Protein AF-M3BZR2-F1 (afdb_monomer_lite)

Organism: Sphaerulina musiva (strain SO2202) (NCBI:txid692275)

pLDDT: mean 74.75, std 22.59, range [25.16, 98.62]

Structure (mmCIF, N/CA/C/O backbone):
data_AF-M3BZR2-F1
#
_entry.id   AF-M3BZR2-F1
#
loop_
_atom_site.group_PDB
_atom_site.id
_atom_site.type_symbol
_atom_site.label_atom_id
_atom_site.label_alt_id
_atom_site.label_comp_id
_atom_site.label_asym_id
_atom_site.label_entity_id
_atom_site.label_seq_id
_atom_site.pdbx_PDB_ins_code
_atom_site.Cartn_x
_atom_site.Cartn_y
_atom_site.Cartn_z
_atom_site.occupancy
_atom_site.B_iso_or_equiv
_atom_site.auth_seq_id
_atom_site.auth_comp_id
_atom_site.auth_asym_id
_atom_site.auth_atom_id
_atom_site.pdbx_PDB_model_num
ATOM 1 N N . MET A 1 1 ? -34.430 31.325 17.458 1.00 42.56 1 MET A N 1
ATOM 2 C CA . MET A 1 1 ? -33.898 30.960 16.130 1.00 42.56 1 MET A CA 1
ATOM 3 C C . MET A 1 1 ? -33.109 29.675 16.323 1.00 42.56 1 MET A C 1
ATOM 5 O O . MET A 1 1 ? -32.023 29.720 16.878 1.00 42.56 1 MET A O 1
ATOM 9 N N . TYR A 1 2 ? -33.738 28.532 16.050 1.00 28.34 2 TYR A N 1
ATOM 10 C CA . TYR A 1 2 ? -33.143 27.206 16.228 1.00 28.34 2 TYR A CA 1
ATOM 11 C C . TYR A 1 2 ? -32.450 26.845 14.911 1.00 28.34 2 TYR A C 1
ATOM 13 O O . TYR A 1 2 ? -33.113 26.790 13.875 1.00 28.34 2 TYR A O 1
ATOM 21 N N . ILE A 1 3 ? -31.130 26.672 14.932 1.00 36.66 3 ILE A N 1
ATOM 22 C CA . ILE A 1 3 ? -30.381 26.162 13.782 1.00 36.66 3 ILE A CA 1
ATOM 23 C C . ILE A 1 3 ? -30.562 24.647 13.816 1.00 36.66 3 ILE A C 1
ATOM 25 O O . ILE A 1 3 ? -30.031 23.973 14.693 1.00 36.66 3 ILE A O 1
ATOM 29 N N . GLY A 1 4 ? -31.401 24.132 12.919 1.00 30.33 4 GLY A N 1
ATOM 30 C CA . GLY A 1 4 ? -31.592 22.699 12.755 1.00 30.33 4 GLY A CA 1
ATOM 31 C C . GLY A 1 4 ? -30.323 22.074 12.191 1.00 30.33 4 GLY A C 1
ATOM 32 O O . GLY A 1 4 ? -29.988 22.297 11.028 1.00 30.33 4 GLY A O 1
ATOM 33 N N . GLU A 1 5 ? -29.627 21.285 13.006 1.00 29.42 5 GLU A N 1
ATOM 34 C CA . GLU A 1 5 ? -28.635 20.335 12.516 1.00 29.42 5 GLU A CA 1
ATOM 35 C C . GLU A 1 5 ? -29.351 19.320 11.622 1.00 29.42 5 GLU A C 1
ATOM 37 O O . GLU A 1 5 ? -30.109 18.460 12.076 1.00 29.42 5 GLU A O 1
ATOM 42 N N . THR A 1 6 ? -29.123 19.428 10.317 1.00 34.34 6 THR A N 1
ATOM 43 C CA . THR A 1 6 ? -29.498 18.391 9.362 1.00 34.34 6 THR A CA 1
ATOM 44 C C . THR A 1 6 ? -28.525 17.229 9.531 1.00 34.34 6 THR A C 1
ATOM 46 O O . THR A 1 6 ? -27.523 17.096 8.833 1.00 34.34 6 THR A O 1
ATOM 49 N N . SER A 1 7 ? -28.827 16.375 10.509 1.00 34.72 7 SER A N 1
ATOM 50 C CA . SER A 1 7 ? -28.270 15.031 10.634 1.00 34.72 7 SER A CA 1
ATOM 51 C C . SER A 1 7 ? -28.622 14.247 9.368 1.00 34.72 7 SER A C 1
ATOM 53 O O . SER A 1 7 ? -29.681 13.622 9.256 1.00 34.72 7 SER A O 1
ATOM 55 N N . SER A 1 8 ? -27.750 14.333 8.362 1.00 36.00 8 SER A N 1
ATOM 56 C CA . SER A 1 8 ? -27.819 13.495 7.172 1.00 36.00 8 SER A CA 1
ATOM 57 C C . SER A 1 8 ? -27.423 12.078 7.580 1.00 36.00 8 SER A C 1
ATOM 59 O O . SER A 1 8 ? -26.269 11.655 7.514 1.00 36.00 8 SER A O 1
ATOM 61 N N . SER A 1 9 ? -28.415 11.341 8.069 1.00 36.62 9 SER A N 1
ATOM 62 C CA . SER A 1 9 ? -28.339 9.917 8.371 1.00 36.62 9 SER A CA 1
ATOM 63 C C . SER A 1 9 ? -28.096 9.132 7.079 1.00 36.62 9 SER A C 1
ATOM 65 O O . SER A 1 9 ? -29.003 8.573 6.471 1.00 36.62 9 SER A O 1
ATOM 67 N N . HIS A 1 10 ? -26.840 9.112 6.629 1.00 42.25 10 HIS A N 1
ATOM 68 C CA . HIS A 1 10 ? -26.434 8.297 5.496 1.00 42.25 10 HIS A CA 1
ATOM 69 C C . HIS A 1 10 ? -26.636 6.821 5.869 1.00 42.25 10 HIS A C 1
ATOM 71 O O . HIS A 1 10 ? -26.218 6.394 6.956 1.00 42.25 10 HIS A O 1
ATOM 77 N N . PRO A 1 11 ? -27.311 6.036 5.013 1.00 40.09 11 PRO A N 1
ATOM 78 C CA . PRO A 1 11 ? -27.638 4.655 5.312 1.00 40.09 11 PRO A CA 1
ATOM 79 C C . PRO A 1 11 ? -26.363 3.835 5.531 1.00 40.09 11 PRO A C 1
ATOM 81 O O . PRO A 1 11 ? -25.334 4.043 4.892 1.00 40.09 11 PRO A O 1
ATOM 84 N N . ARG A 1 12 ? -26.453 2.889 6.474 1.00 50.41 12 ARG A N 1
ATOM 85 C CA . ARG A 1 12 ? -25.398 1.965 6.920 1.00 50.41 12 ARG A CA 1
ATOM 86 C C . ARG A 1 12 ? -25.017 0.943 5.835 1.00 50.41 12 ARG A C 1
ATOM 88 O O . ARG A 1 12 ? -25.098 -0.258 6.072 1.00 50.41 12 ARG A O 1
ATOM 95 N N . GLN A 1 13 ? -24.626 1.379 4.647 1.00 57.62 13 GLN A N 1
ATOM 96 C CA . GLN A 1 13 ? -24.009 0.478 3.682 1.00 57.62 13 GLN A CA 1
ATOM 97 C C . GLN A 1 13 ? -22.564 0.226 4.125 1.00 57.62 13 GLN A C 1
ATOM 99 O O . GLN A 1 13 ? -21.788 1.159 4.331 1.00 57.62 13 GLN A O 1
ATOM 104 N N . GLY A 1 14 ? -22.215 -1.043 4.355 1.00 75.00 14 GLY A N 1
ATOM 105 C CA . GLY A 1 14 ? -20.818 -1.427 4.553 1.00 75.00 14 GLY A CA 1
ATOM 106 C C . GLY A 1 14 ? -20.013 -1.093 3.296 1.00 75.00 14 GLY A C 1
ATOM 107 O O . GLY A 1 14 ? -20.564 -1.143 2.198 1.00 75.00 14 GLY A O 1
ATOM 108 N N . TYR A 1 15 ? -18.721 -0.779 3.431 1.00 80.75 15 TYR A N 1
ATOM 109 C CA . TYR A 1 15 ? -17.869 -0.411 2.288 1.00 80.75 15 TYR A CA 1
ATOM 110 C C . TYR A 1 15 ? -17.903 -1.455 1.159 1.00 80.75 15 TYR A C 1
ATOM 112 O O . TYR A 1 15 ? -17.887 -1.091 -0.011 1.00 80.75 15 TYR A O 1
ATOM 120 N N . ALA A 1 16 ? -18.083 -2.736 1.500 1.00 73.31 16 ALA A N 1
ATOM 121 C CA . ALA A 1 16 ? -18.307 -3.819 0.540 1.00 73.31 16 ALA A CA 1
ATOM 122 C C . ALA A 1 16 ? -19.496 -3.573 -0.412 1.00 73.31 16 ALA A C 1
ATOM 124 O O . ALA A 1 16 ? -19.396 -3.869 -1.596 1.00 73.31 16 ALA A O 1
ATOM 125 N N . SER A 1 17 ? -20.594 -2.992 0.081 1.00 74.44 17 SER A N 1
ATOM 126 C CA . SER A 1 17 ? -21.779 -2.670 -0.726 1.00 74.44 17 SER A CA 1
ATOM 127 C C . SER A 1 17 ? -21.559 -1.485 -1.667 1.00 74.44 17 SER A C 1
ATOM 129 O O . SER A 1 17 ? -22.242 -1.392 -2.681 1.00 74.44 17 SER A O 1
ATOM 131 N N . ILE A 1 18 ? -20.659 -0.561 -1.321 1.00 75.69 18 ILE A N 1
ATOM 132 C CA . ILE A 1 18 ? -20.297 0.575 -2.183 1.00 75.69 18 ILE A CA 1
ATOM 133 C C . ILE A 1 18 ? -19.416 0.059 -3.322 1.00 75.69 18 ILE A C 1
ATOM 135 O O . ILE A 1 18 ? -19.676 0.318 -4.495 1.00 75.69 18 ILE A O 1
ATOM 139 N N . MET A 1 19 ? -18.427 -0.763 -2.975 1.00 77.75 19 MET A N 1
ATOM 140 C CA . MET A 1 19 ? -17.503 -1.361 -3.936 1.00 77.75 19 MET A CA 1
ATOM 141 C C . MET A 1 19 ? -18.206 -2.335 -4.893 1.00 77.75 19 MET A C 1
ATOM 143 O O . MET A 1 19 ? -17.873 -2.372 -6.074 1.00 77.75 19 MET A O 1
ATOM 147 N N . SER A 1 20 ? -19.237 -3.063 -4.444 1.00 72.69 20 SER A N 1
ATOM 148 C CA . SER A 1 20 ? -20.012 -3.958 -5.319 1.00 72.69 20 SER A CA 1
ATOM 149 C C . SER A 1 20 ? -20.837 -3.226 -6.385 1.00 72.69 20 SER A C 1
ATOM 151 O O . SER A 1 20 ? -21.330 -3.862 -7.309 1.00 72.69 20 SER A O 1
ATOM 153 N N . GLN A 1 21 ? -21.007 -1.906 -6.265 1.00 77.25 21 GLN A N 1
ATOM 154 C CA . GLN A 1 21 ? -21.655 -1.061 -7.276 1.00 77.25 21 GLN A CA 1
ATOM 155 C C . GLN A 1 21 ? -20.646 -0.472 -8.277 1.00 77.25 21 GLN A C 1
ATOM 157 O O . GLN A 1 21 ? -21.014 0.364 -9.097 1.00 77.25 21 GLN A O 1
ATOM 162 N N . GLY A 1 22 ? -19.370 -0.872 -8.202 1.00 76.12 22 GLY A N 1
ATOM 163 C CA . GLY A 1 22 ? -18.299 -0.323 -9.036 1.00 76.12 22 GLY A CA 1
ATOM 164 C C . GLY A 1 22 ? -17.890 1.101 -8.650 1.00 76.12 22 GLY A C 1
ATOM 165 O O . GLY A 1 22 ? -17.207 1.774 -9.419 1.00 76.12 22 GLY A O 1
ATOM 166 N N . VAL A 1 23 ? -18.307 1.582 -7.474 1.00 83.69 23 VAL A N 1
ATOM 167 C CA . VAL A 1 23 ? -17.939 2.910 -6.978 1.00 83.69 23 VAL A CA 1
ATOM 168 C C . VAL A 1 23 ? -16.586 2.828 -6.276 1.00 83.69 23 VAL A C 1
ATOM 170 O O . VAL A 1 23 ? -16.417 2.070 -5.321 1.00 83.69 23 VAL A O 1
ATOM 173 N N . SER A 1 24 ? -15.640 3.657 -6.720 1.00 88.69 24 SER A N 1
ATOM 174 C CA . SER A 1 24 ? -14.343 3.846 -6.061 1.00 88.69 24 SER A CA 1
ATOM 175 C C . SER A 1 24 ? -14.534 4.277 -4.604 1.00 88.69 24 SER A C 1
ATOM 177 O O . SER A 1 24 ? -15.140 5.318 -4.313 1.00 88.69 24 SER A O 1
ATOM 179 N N . LEU A 1 25 ? -13.995 3.479 -3.678 1.00 91.25 25 LEU A N 1
ATOM 180 C CA . LEU A 1 25 ? -14.035 3.778 -2.247 1.00 91.25 25 LEU A CA 1
ATOM 181 C C . LEU A 1 25 ? -13.318 5.101 -1.942 1.00 91.25 25 LEU A C 1
ATOM 183 O O . LEU A 1 25 ? -13.789 5.878 -1.109 1.00 91.25 25 LEU A O 1
ATOM 187 N N . TYR A 1 26 ? -12.219 5.374 -2.650 1.00 93.81 26 TYR A N 1
ATOM 188 C CA . TYR A 1 26 ? -11.474 6.625 -2.558 1.00 93.81 26 TYR A CA 1
ATOM 189 C C . TYR A 1 26 ? -12.369 7.827 -2.881 1.00 93.81 26 TYR A C 1
ATOM 191 O O . TYR A 1 26 ? -12.527 8.733 -2.059 1.00 93.81 26 TYR A O 1
ATOM 199 N N . ASN A 1 27 ? -13.023 7.804 -4.046 1.00 92.38 27 ASN A N 1
ATOM 200 C CA . ASN A 1 27 ? -13.874 8.900 -4.506 1.00 92.38 27 ASN A CA 1
ATOM 201 C C . ASN A 1 27 ? -15.092 9.099 -3.603 1.00 92.38 27 ASN A C 1
ATOM 203 O O . ASN A 1 27 ? -15.416 10.238 -3.267 1.00 92.38 27 ASN A O 1
ATOM 207 N N . TYR A 1 28 ? -15.721 8.011 -3.153 1.00 93.19 28 TYR A N 1
ATOM 208 C CA . TYR A 1 28 ? -16.825 8.079 -2.198 1.00 93.19 28 TYR A CA 1
ATOM 209 C C . TYR A 1 28 ? -16.405 8.781 -0.896 1.00 93.19 28 TYR A C 1
ATOM 211 O O . TYR A 1 28 ? -17.035 9.747 -0.464 1.00 93.19 28 TYR A O 1
ATOM 219 N N . LEU A 1 29 ? -15.299 8.349 -0.279 1.00 94.75 29 LEU A N 1
ATOM 220 C CA . LEU A 1 29 ? -14.821 8.932 0.979 1.00 94.75 29 LEU A CA 1
ATOM 221 C C . LEU A 1 29 ? -14.368 10.386 0.811 1.00 94.75 29 LEU A C 1
ATOM 223 O O . LEU A 1 29 ? -14.584 11.197 1.717 1.00 94.75 29 LEU A O 1
ATOM 227 N N . LYS A 1 30 ? -13.770 10.727 -0.338 1.00 94.94 30 LYS A N 1
ATOM 228 C CA . LYS A 1 30 ? -13.396 12.100 -0.694 1.00 94.94 30 LYS A CA 1
ATOM 229 C C . LYS A 1 30 ? -14.629 12.998 -0.805 1.00 94.94 30 LYS A C 1
ATOM 231 O O . LYS A 1 30 ? -14.664 14.047 -0.166 1.00 94.94 30 LYS A O 1
ATOM 236 N N . GLN A 1 31 ? -15.667 12.562 -1.522 1.00 95.19 31 GLN A N 1
ATOM 237 C CA . GLN A 1 31 ? -16.934 13.294 -1.668 1.00 95.19 31 GLN A CA 1
ATOM 238 C C . GLN A 1 31 ? -17.653 13.497 -0.329 1.00 95.19 31 GLN A C 1
ATOM 240 O O . GLN A 1 31 ? -18.179 14.575 -0.066 1.00 95.19 31 GLN A O 1
ATOM 245 N N . CYS A 1 32 ? -17.618 12.500 0.557 1.00 95.31 32 CYS A N 1
ATOM 246 C CA . CYS A 1 32 ? -18.172 12.613 1.906 1.00 95.31 32 CYS A CA 1
ATOM 247 C C . CYS A 1 32 ? -17.290 13.420 2.880 1.00 95.31 32 CYS A C 1
ATOM 249 O O . CYS A 1 32 ? -17.608 13.478 4.068 1.00 95.31 32 CYS A O 1
ATOM 251 N N . ASN A 1 33 ? -16.172 14.004 2.428 1.00 96.38 33 ASN A N 1
ATOM 252 C CA . ASN A 1 33 ? -15.185 14.701 3.261 1.00 96.38 33 ASN A CA 1
ATOM 253 C C . ASN A 1 33 ? -14.599 13.832 4.403 1.00 96.38 33 ASN A C 1
ATOM 255 O O . ASN A 1 33 ? -14.107 14.350 5.406 1.00 96.38 33 ASN A O 1
ATOM 259 N N . GLN A 1 34 ? -14.610 12.504 4.253 1.00 96.50 34 GLN A N 1
ATOM 260 C CA . GLN A 1 34 ? -14.129 11.537 5.253 1.00 96.50 34 GLN A CA 1
ATOM 261 C C . GLN A 1 34 ? -12.690 11.066 5.007 1.00 96.50 34 GLN A C 1
ATOM 263 O O . GLN A 1 34 ? -12.128 10.378 5.862 1.00 96.50 34 GLN A O 1
ATOM 268 N N . LEU A 1 35 ? -12.106 11.439 3.868 1.00 97.44 35 LEU A N 1
ATOM 269 C CA . LEU A 1 35 ? -10.759 11.058 3.459 1.00 97.44 35 LEU A CA 1
ATOM 270 C C . LEU A 1 35 ? -9.719 12.131 3.820 1.00 97.44 35 LEU A C 1
ATOM 272 O O . LEU A 1 35 ? -9.956 13.328 3.619 1.00 97.44 35 LEU A O 1
ATOM 276 N N . LEU A 1 36 ? -8.581 11.677 4.340 1.00 98.25 36 LEU A N 1
ATOM 277 C CA . LEU A 1 36 ? -7.300 12.373 4.355 1.00 98.25 36 LEU A CA 1
ATOM 278 C C . LEU A 1 36 ? -6.496 11.903 3.133 1.00 98.25 36 LEU A C 1
ATOM 280 O O . LEU A 1 36 ? -6.147 10.730 3.030 1.00 98.25 36 LEU A O 1
ATOM 284 N N . GLU A 1 37 ? -6.275 12.799 2.182 1.00 98.00 37 GLU A N 1
ATOM 285 C CA . GLU A 1 37 ? -5.590 12.495 0.922 1.00 98.00 37 GLU A CA 1
ATOM 286 C C . GLU A 1 37 ? -4.074 12.612 1.098 1.00 98.00 37 GLU A C 1
ATOM 288 O O . GLU A 1 37 ? -3.596 13.578 1.691 1.00 98.00 37 GLU A O 1
ATOM 293 N N . VAL A 1 38 ? -3.340 11.620 0.592 1.00 98.12 38 VAL A N 1
ATOM 294 C CA . VAL A 1 38 ? -1.872 11.608 0.531 1.00 98.12 38 VAL A CA 1
ATOM 295 C C . VAL A 1 38 ? -1.463 11.735 -0.928 1.00 98.12 38 VAL A C 1
ATOM 297 O O . VAL A 1 38 ? -1.840 10.896 -1.751 1.00 98.12 38 VAL A O 1
ATOM 300 N N . GLY A 1 39 ? -0.737 12.802 -1.252 1.00 95.69 39 GLY A N 1
ATOM 301 C CA . GLY A 1 39 ? -0.222 13.040 -2.599 1.00 95.69 39 GLY A CA 1
ATOM 302 C C . GLY A 1 39 ? 0.973 12.149 -2.939 1.00 95.69 39 GLY A C 1
ATOM 303 O O . GLY A 1 39 ? 1.528 11.475 -2.077 1.00 95.69 39 GLY A O 1
ATOM 304 N N . VAL A 1 40 ? 1.383 12.166 -4.207 1.00 93.69 40 VAL A N 1
ATOM 305 C CA . VAL A 1 40 ? 2.636 11.531 -4.643 1.00 93.69 40 VAL A CA 1
ATOM 306 C C . VAL A 1 40 ? 3.819 12.199 -3.934 1.00 93.69 40 VAL A C 1
ATOM 308 O O . VAL A 1 40 ? 3.880 13.425 -3.859 1.00 93.69 40 VAL A O 1
ATOM 311 N N . ASP A 1 41 ? 4.752 11.385 -3.443 1.00 95.12 41 ASP A N 1
ATOM 312 C CA . ASP A 1 41 ? 5.926 11.764 -2.642 1.00 95.12 41 ASP A CA 1
ATOM 313 C C . ASP A 1 41 ? 5.622 12.405 -1.283 1.00 95.12 41 ASP A C 1
ATOM 315 O O . ASP A 1 41 ? 6.513 12.977 -0.648 1.00 95.12 41 ASP A O 1
ATOM 319 N N . ASP A 1 42 ? 4.388 12.247 -0.808 1.00 96.81 42 ASP A N 1
ATOM 320 C CA . ASP A 1 42 ? 3.930 12.729 0.488 1.00 96.81 42 ASP A CA 1
ATOM 321 C C . ASP A 1 42 ? 3.760 11.580 1.497 1.00 96.81 42 ASP A C 1
ATOM 323 O O . ASP A 1 42 ? 3.668 10.390 1.157 1.00 96.81 42 ASP A O 1
ATOM 327 N N . ASP A 1 43 ? 3.714 11.946 2.772 1.00 97.75 43 ASP A N 1
ATOM 328 C CA . ASP A 1 43 ? 3.418 11.054 3.881 1.00 97.75 43 ASP A CA 1
ATOM 329 C C . ASP A 1 43 ? 2.515 11.746 4.896 1.00 97.75 43 ASP A C 1
ATOM 331 O O . ASP A 1 43 ? 2.642 12.931 5.195 1.00 97.75 43 ASP A O 1
ATOM 335 N N . ASN A 1 44 ? 1.544 11.001 5.418 1.00 98.31 44 ASN A N 1
ATOM 336 C CA . ASN A 1 44 ? 0.603 11.558 6.374 1.00 98.31 44 ASN A CA 1
ATOM 337 C C . ASN A 1 44 ? 0.148 10.519 7.395 1.00 98.31 44 ASN A C 1
ATOM 339 O O . ASN A 1 44 ? 0.290 9.306 7.208 1.00 98.31 44 ASN A O 1
ATOM 343 N N . ILE A 1 45 ? -0.418 11.020 8.491 1.00 98.25 45 ILE A N 1
ATOM 344 C CA . ILE A 1 45 ? -0.924 10.222 9.599 1.00 98.25 45 ILE A CA 1
ATOM 345 C C . ILE A 1 45 ? -2.394 10.541 9.864 1.00 98.25 45 ILE A C 1
ATOM 347 O O . ILE A 1 45 ? -2.787 11.671 10.153 1.00 98.25 45 ILE A O 1
ATOM 351 N N . LEU A 1 46 ? -3.218 9.502 9.832 1.00 97.81 46 LEU A N 1
ATOM 352 C CA . LEU A 1 46 ? -4.591 9.545 10.297 1.00 97.81 46 LEU A CA 1
ATOM 353 C C . LEU A 1 46 ? -4.639 9.233 11.786 1.00 97.81 46 LEU A C 1
ATOM 355 O O . LEU A 1 46 ? -4.563 8.073 12.193 1.00 97.81 46 LEU A O 1
ATOM 359 N N . LEU A 1 47 ? -4.820 10.279 12.584 1.00 95.50 47 LEU A N 1
ATOM 360 C CA . LEU A 1 47 ? -5.129 10.150 14.002 1.00 95.50 47 LEU A CA 1
ATOM 361 C C . LEU A 1 47 ? -6.641 9.922 14.197 1.00 95.50 47 LEU A C 1
ATOM 363 O O . LEU A 1 47 ? -7.438 10.551 13.487 1.00 95.50 47 LEU A O 1
ATOM 367 N N . PRO A 1 48 ? -7.069 9.130 15.200 1.00 91.94 48 PRO A N 1
ATOM 368 C CA . PRO A 1 48 ? -8.483 8.957 15.553 1.00 91.94 48 PRO A CA 1
ATOM 369 C C . PRO A 1 48 ? -9.235 10.271 15.820 1.00 91.94 48 PRO A C 1
ATOM 371 O O . PRO A 1 48 ? -10.450 10.345 15.662 1.00 91.94 48 PRO A O 1
ATOM 374 N N . THR A 1 49 ? -8.512 11.321 16.213 1.00 92.56 49 THR A N 1
ATOM 375 C CA . THR A 1 49 ? -9.042 12.650 16.547 1.00 92.56 49 THR A CA 1
ATOM 376 C C . THR A 1 49 ? -9.115 13.613 15.359 1.00 92.56 49 THR A C 1
ATOM 378 O O . THR A 1 49 ? -9.604 14.728 15.512 1.00 92.56 49 THR A O 1
ATOM 381 N N . SER A 1 50 ? -8.662 13.210 14.168 1.00 92.12 50 SER A N 1
ATOM 382 C CA . SER A 1 50 ? -8.553 14.087 12.987 1.00 92.12 50 SER A CA 1
ATOM 383 C C . SER A 1 50 ? -9.895 14.516 12.372 1.00 92.12 50 SER A C 1
ATOM 385 O O . SER A 1 50 ? -9.920 15.330 11.452 1.00 92.12 50 SER A O 1
ATOM 387 N N . GLY A 1 51 ? -11.016 13.932 12.810 1.00 92.31 51 GLY A N 1
ATOM 388 C CA . GLY A 1 51 ? -12.332 14.106 12.179 1.00 92.31 51 GLY A CA 1
ATOM 389 C C . GLY A 1 51 ? -12.469 13.403 10.820 1.00 92.31 51 GLY A C 1
ATOM 390 O O . GLY A 1 51 ? -13.565 13.338 10.263 1.00 92.31 51 GLY A O 1
ATOM 391 N N . LYS A 1 52 ? -11.378 12.832 10.297 1.00 96.19 52 LYS A N 1
ATOM 392 C CA . LYS A 1 52 ? -11.357 11.963 9.122 1.00 96.19 52 LYS A CA 1
ATOM 393 C C . LYS A 1 52 ? -11.514 10.510 9.554 1.00 96.19 52 LYS A C 1
ATOM 395 O O . LYS A 1 52 ? -11.200 10.136 10.681 1.00 96.19 52 LYS A O 1
ATOM 400 N N . ARG A 1 53 ? -12.036 9.680 8.653 1.00 95.00 53 ARG A N 1
ATOM 401 C CA . ARG A 1 53 ? -12.257 8.243 8.900 1.00 95.00 53 ARG A CA 1
ATOM 402 C C . ARG A 1 53 ? -11.322 7.354 8.101 1.00 95.00 53 ARG A C 1
ATOM 404 O O . ARG A 1 53 ? -11.187 6.177 8.421 1.00 95.00 53 ARG A O 1
ATOM 411 N N . ALA A 1 54 ? -10.718 7.900 7.059 1.00 97.06 54 ALA A N 1
ATOM 412 C CA . ALA A 1 54 ? -9.844 7.168 6.173 1.00 97.06 54 ALA A CA 1
ATOM 413 C C . ALA A 1 54 ? -8.669 8.034 5.742 1.00 97.06 54 ALA A C 1
ATOM 415 O O . ALA A 1 54 ? -8.768 9.260 5.721 1.00 97.06 54 ALA A O 1
ATOM 416 N N . ILE A 1 55 ? -7.592 7.368 5.359 1.00 98.44 55 ILE A N 1
ATOM 417 C CA . ILE A 1 55 ? -6.435 7.938 4.686 1.00 98.44 55 ILE A CA 1
ATOM 418 C C . ILE A 1 55 ? -6.216 7.157 3.405 1.00 98.44 55 ILE A C 1
ATOM 420 O O . ILE A 1 55 ? -6.395 5.939 3.382 1.00 98.44 55 ILE A O 1
ATOM 424 N N . GLY A 1 56 ? -5.893 7.841 2.321 1.00 97.94 56 GLY A N 1
ATOM 425 C CA . GLY A 1 56 ? -5.760 7.161 1.048 1.00 97.94 56 GLY A CA 1
ATOM 426 C C . GLY A 1 56 ? -5.028 7.973 0.012 1.00 97.94 56 GLY A C 1
ATOM 427 O O . GLY A 1 56 ? -4.830 9.178 0.150 1.00 97.94 56 GLY A O 1
ATOM 428 N N . THR A 1 57 ? -4.660 7.275 -1.046 1.00 97.25 57 THR A N 1
ATOM 429 C CA . THR A 1 57 ? -4.019 7.841 -2.220 1.00 97.25 57 THR A CA 1
ATOM 430 C C . THR A 1 57 ? -4.554 7.167 -3.480 1.00 97.25 57 THR A C 1
ATOM 432 O O . THR A 1 57 ? -5.172 6.098 -3.419 1.00 97.25 57 THR A O 1
ATOM 435 N N . ASN A 1 58 ? -4.342 7.805 -4.622 1.00 94.06 58 ASN A N 1
ATOM 436 C CA . ASN A 1 58 ? -4.719 7.298 -5.930 1.00 94.06 58 ASN A CA 1
ATOM 437 C C . ASN A 1 58 ? -3.591 7.527 -6.944 1.00 94.06 58 ASN A C 1
ATOM 439 O O . ASN A 1 58 ? -2.609 8.210 -6.659 1.00 94.06 58 ASN A O 1
ATOM 443 N N . GLY A 1 59 ? -3.739 6.933 -8.128 1.00 89.75 59 GLY A N 1
ATOM 444 C CA . GLY A 1 59 ? -2.761 7.059 -9.202 1.00 89.75 59 GLY A CA 1
ATOM 445 C C . GLY A 1 59 ? -1.429 6.397 -8.866 1.00 89.75 59 GLY A C 1
ATOM 446 O O . GLY A 1 59 ? -0.389 6.966 -9.177 1.00 89.75 59 GLY A O 1
ATOM 447 N N . LEU A 1 60 ? -1.457 5.220 -8.225 1.00 88.06 60 LEU A N 1
ATOM 448 C CA . LEU A 1 60 ? -0.231 4.544 -7.793 1.00 88.06 60 LEU A CA 1
ATOM 449 C C . LEU A 1 60 ? 0.712 4.226 -8.950 1.00 88.06 60 LEU A C 1
ATOM 451 O O . LEU A 1 60 ? 1.900 4.235 -8.727 1.00 88.06 60 LEU A O 1
ATOM 455 N N . ASN A 1 61 ? 0.214 3.923 -10.147 1.00 84.75 61 ASN A N 1
ATOM 456 C CA . ASN A 1 61 ? 0.963 3.413 -11.304 1.00 84.75 61 ASN A CA 1
ATOM 457 C C . ASN A 1 61 ? 2.512 3.538 -11.272 1.00 84.75 61 ASN A C 1
ATOM 459 O O . ASN A 1 61 ? 3.066 4.590 -11.587 1.00 84.75 61 ASN A O 1
ATOM 463 N N . GLY A 1 62 ? 3.198 2.455 -10.888 1.00 85.81 62 GLY A N 1
ATOM 464 C CA . GLY A 1 62 ? 4.666 2.377 -10.788 1.00 85.81 62 GLY A CA 1
ATOM 465 C C . GLY A 1 62 ? 5.242 2.788 -9.423 1.00 85.81 62 GLY A C 1
ATOM 466 O O . GLY A 1 62 ? 6.364 2.427 -9.085 1.00 85.81 62 GLY A O 1
ATOM 467 N N . CYS A 1 63 ? 4.475 3.498 -8.604 1.00 92.06 63 CYS A N 1
ATOM 468 C CA . CYS A 1 63 ? 4.842 3.965 -7.274 1.00 92.06 63 CYS A CA 1
ATOM 469 C C . CYS A 1 63 ? 4.749 2.861 -6.213 1.00 92.06 63 CYS A C 1
ATOM 471 O O . CYS A 1 63 ? 4.049 1.850 -6.353 1.00 92.06 63 CYS A O 1
ATOM 473 N N . THR A 1 64 ? 5.432 3.108 -5.103 1.00 95.12 64 THR A N 1
ATOM 474 C CA . THR A 1 64 ? 5.407 2.290 -3.893 1.00 95.12 64 THR A CA 1
ATOM 475 C C . THR A 1 64 ? 4.562 2.975 -2.828 1.00 95.12 64 THR A C 1
ATOM 477 O O . THR A 1 64 ? 4.673 4.183 -2.628 1.00 95.12 64 THR A O 1
ATOM 480 N N . CYS A 1 65 ? 3.766 2.214 -2.078 1.00 97.56 65 CYS A N 1
ATOM 481 C CA . CYS A 1 65 ? 3.162 2.710 -0.843 1.00 97.56 65 CYS A CA 1
ATOM 482 C C . CYS A 1 65 ? 3.658 1.951 0.378 1.00 97.56 65 CYS A C 1
ATOM 484 O O . CYS A 1 65 ? 3.788 0.729 0.359 1.00 97.56 65 CYS A O 1
ATOM 486 N N . VAL A 1 66 ? 3.860 2.682 1.471 1.00 98.00 66 VAL A N 1
ATOM 487 C CA . VAL A 1 66 ? 4.127 2.109 2.792 1.00 98.00 66 VAL A CA 1
ATOM 488 C C . VAL A 1 66 ? 2.973 2.479 3.710 1.00 98.00 66 VAL A C 1
ATOM 490 O O . VAL A 1 66 ? 2.640 3.657 3.843 1.00 98.00 66 VAL A O 1
ATOM 493 N N . VAL A 1 67 ? 2.355 1.478 4.339 1.00 98.00 67 VAL A N 1
ATOM 494 C CA . VAL A 1 67 ? 1.220 1.671 5.254 1.00 98.00 67 VAL A CA 1
ATOM 495 C C . VAL A 1 67 ? 1.516 1.025 6.592 1.00 98.00 67 VAL A C 1
ATOM 497 O O . VAL A 1 67 ? 1.862 -0.152 6.635 1.00 98.00 67 VAL A O 1
ATOM 500 N N . ILE A 1 68 ? 1.324 1.755 7.689 1.00 97.38 68 ILE A N 1
ATOM 501 C CA . ILE A 1 68 ? 1.399 1.192 9.041 1.00 97.38 68 ILE A CA 1
ATOM 502 C C . ILE A 1 68 ? 0.034 1.325 9.707 1.00 97.38 68 ILE A C 1
ATOM 504 O O . ILE A 1 68 ? -0.495 2.426 9.843 1.00 97.38 68 ILE A O 1
ATOM 508 N N . LEU A 1 69 ? -0.532 0.192 10.113 1.00 96.06 69 LEU A N 1
ATOM 509 C CA . LEU A 1 69 ? -1.858 0.052 10.702 1.00 96.06 69 LEU A CA 1
ATOM 510 C C . LEU A 1 69 ? -1.716 -0.225 12.205 1.00 96.06 69 LEU A C 1
ATOM 512 O O . LEU A 1 69 ? -1.412 -1.351 12.613 1.00 96.06 69 LEU A O 1
ATOM 516 N N . GLY A 1 70 ? -1.926 0.810 13.016 1.00 94.06 70 GLY A N 1
ATOM 517 C CA . GLY A 1 70 ? -1.985 0.741 14.474 1.00 94.06 70 GLY A CA 1
ATOM 518 C C . GLY A 1 70 ? -3.341 1.226 14.989 1.00 94.06 70 GLY A C 1
ATOM 519 O O . GLY A 1 70 ? -4.382 0.945 14.396 1.00 94.06 70 GLY A O 1
ATOM 520 N N . ARG A 1 71 ? -3.325 1.984 16.093 1.00 94.19 71 ARG A N 1
ATOM 521 C CA . ARG A 1 71 ? -4.488 2.772 16.552 1.00 94.19 71 ARG A CA 1
ATOM 522 C C . ARG A 1 71 ? -4.725 3.989 15.656 1.00 94.19 71 ARG A C 1
ATOM 524 O O . ARG A 1 71 ? -5.861 4.405 15.446 1.00 94.19 71 ARG A O 1
ATOM 531 N N . SER A 1 72 ? -3.634 4.509 15.108 1.00 96.62 72 SER A N 1
ATOM 532 C CA . SER A 1 72 ? -3.598 5.475 14.015 1.00 96.62 72 SER A CA 1
ATOM 533 C C . SER A 1 72 ? -3.139 4.782 12.726 1.00 96.62 72 SER A C 1
ATOM 535 O O . SER A 1 72 ? -2.772 3.603 12.743 1.00 96.62 72 SER A O 1
ATOM 537 N N . ILE A 1 73 ? -3.153 5.492 11.597 1.00 98.00 73 ILE A N 1
ATOM 538 C CA . ILE A 1 73 ? -2.673 4.955 10.315 1.00 98.00 73 ILE A CA 1
ATOM 539 C C . ILE A 1 73 ? -1.639 5.897 9.710 1.00 98.00 73 ILE A C 1
ATOM 541 O O . ILE A 1 73 ? -1.936 7.073 9.541 1.00 98.00 73 ILE A O 1
ATOM 545 N N . ILE A 1 74 ? -0.462 5.388 9.349 1.00 98.50 74 ILE A N 1
ATOM 546 C CA . ILE A 1 74 ? 0.495 6.109 8.494 1.00 98.50 74 ILE A CA 1
ATOM 547 C C . ILE A 1 74 ? 0.343 5.597 7.065 1.00 98.50 74 ILE A C 1
ATOM 549 O O . ILE A 1 74 ? 0.260 4.386 6.860 1.00 98.50 74 ILE A O 1
ATOM 553 N N . LEU A 1 75 ? 0.341 6.509 6.095 1.00 98.62 75 LEU A N 1
ATOM 554 C CA . LEU A 1 75 ? 0.422 6.202 4.669 1.00 98.62 75 LEU A CA 1
ATOM 555 C C . LEU A 1 75 ? 1.476 7.104 4.025 1.00 98.62 75 LEU A C 1
ATOM 557 O O . LEU A 1 75 ? 1.423 8.320 4.188 1.00 98.62 75 LEU A O 1
ATOM 561 N N . SER A 1 76 ? 2.387 6.502 3.266 1.00 98.50 76 SER A N 1
ATOM 562 C CA . SER A 1 76 ? 3.313 7.202 2.376 1.00 98.50 76 SER A CA 1
ATOM 563 C C . SER A 1 76 ? 3.135 6.703 0.946 1.00 98.50 76 SER A C 1
ATOM 565 O O . SER A 1 76 ? 3.004 5.495 0.729 1.00 98.50 76 SER A O 1
ATOM 567 N N . HIS A 1 77 ? 3.115 7.628 -0.012 1.00 97.38 77 HIS A N 1
ATOM 568 C CA . HIS A 1 77 ? 3.083 7.349 -1.446 1.00 97.38 77 HIS A CA 1
ATOM 569 C C . HIS A 1 77 ? 4.400 7.831 -2.046 1.00 97.38 77 HIS A C 1
ATOM 571 O O . HIS A 1 77 ? 4.703 9.014 -2.009 1.00 97.38 77 HIS A O 1
ATOM 577 N N . ILE A 1 78 ? 5.193 6.909 -2.577 1.00 96.25 78 ILE A N 1
ATOM 578 C CA . ILE A 1 78 ? 6.577 7.132 -2.985 1.00 96.25 78 ILE A CA 1
ATOM 579 C C . ILE A 1 78 ? 6.686 6.846 -4.476 1.00 96.25 78 ILE A C 1
ATOM 581 O O . ILE A 1 78 ? 6.519 5.705 -4.909 1.00 96.25 78 ILE A O 1
ATOM 585 N N . SER A 1 79 ? 6.960 7.875 -5.268 1.00 93.38 79 SER A N 1
ATOM 586 C CA . SER A 1 79 ? 7.226 7.704 -6.690 1.00 93.38 79 SER A CA 1
ATOM 587 C C . SER A 1 79 ? 8.557 6.971 -6.920 1.00 93.38 79 SER A C 1
ATOM 589 O O . SER A 1 79 ? 9.429 6.962 -6.047 1.00 93.38 79 SER A O 1
ATOM 591 N N . PRO A 1 80 ? 8.775 6.364 -8.102 1.00 88.75 80 PRO A N 1
ATOM 592 C CA . PRO A 1 80 ? 10.042 5.702 -8.406 1.00 88.75 80 PRO A CA 1
ATOM 593 C C . PRO A 1 80 ? 11.261 6.631 -8.321 1.00 88.75 80 PRO A C 1
ATOM 595 O O . PRO A 1 80 ? 12.368 6.177 -8.017 1.00 88.75 80 PRO A O 1
ATOM 598 N N . LEU A 1 81 ? 11.076 7.919 -8.631 1.00 87.69 81 LEU A N 1
ATOM 599 C CA . LEU A 1 81 ? 12.136 8.913 -8.774 1.00 87.69 81 LEU A CA 1
ATOM 600 C C . LEU A 1 81 ? 11.662 10.290 -8.299 1.00 87.69 81 LEU A C 1
ATOM 602 O O . LEU A 1 81 ? 10.535 10.670 -8.590 1.00 87.69 81 LEU A O 1
ATOM 606 N N . PRO A 1 82 ? 12.543 11.094 -7.683 1.00 82.81 82 PRO A N 1
ATOM 607 C CA . PRO A 1 82 ? 12.158 12.396 -7.163 1.00 82.81 82 PRO A CA 1
ATOM 608 C C . PRO A 1 82 ? 11.860 13.391 -8.291 1.00 82.81 82 PRO A C 1
ATOM 610 O O . PRO A 1 82 ? 12.669 13.565 -9.209 1.00 82.81 82 PRO A O 1
ATOM 613 N N . GLY A 1 83 ? 10.765 14.136 -8.148 1.00 78.25 83 GLY A N 1
ATOM 614 C CA . GLY A 1 83 ? 10.406 15.234 -9.047 1.00 78.25 83 GLY A CA 1
ATOM 615 C C . GLY A 1 83 ? 9.646 14.781 -10.293 1.00 78.25 83 GLY A C 1
ATOM 616 O O . GLY A 1 83 ? 9.063 13.702 -10.337 1.00 78.25 83 GLY A O 1
ATOM 617 N N . THR A 1 84 ? 9.598 15.634 -11.319 1.00 71.81 84 THR A N 1
ATOM 618 C CA . THR A 1 84 ? 8.839 15.325 -12.542 1.00 71.81 84 THR A CA 1
ATOM 619 C C . THR A 1 84 ? 9.699 14.609 -13.581 1.00 71.81 84 THR A C 1
ATOM 621 O O . THR A 1 84 ? 10.904 14.843 -13.695 1.00 71.81 84 THR A O 1
ATOM 624 N N . TYR A 1 85 ? 9.067 13.783 -14.421 1.00 64.69 85 TYR A N 1
ATOM 625 C CA . TYR A 1 85 ? 9.743 13.069 -15.513 1.00 64.69 85 TYR A CA 1
ATOM 626 C C . TYR A 1 85 ? 10.564 14.000 -16.426 1.00 64.69 85 TYR A C 1
ATOM 628 O O . TYR A 1 85 ? 11.673 13.665 -16.830 1.00 64.69 85 TYR A O 1
ATOM 636 N N . GLN A 1 86 ? 10.064 15.212 -16.698 1.00 60.69 86 GLN A N 1
ATOM 637 C CA . GLN A 1 86 ? 10.777 16.221 -17.492 1.00 60.69 86 GLN A CA 1
ATOM 638 C C . GLN A 1 86 ? 12.081 16.691 -16.836 1.00 60.69 86 GLN A C 1
ATOM 640 O O . GLN A 1 86 ? 13.074 16.880 -17.535 1.00 60.69 86 GLN A O 1
ATOM 645 N N . GLN A 1 87 ? 12.110 16.844 -15.509 1.00 68.81 87 GLN A N 1
ATOM 646 C CA . GLN A 1 87 ? 13.333 17.205 -14.787 1.00 68.81 87 GLN A CA 1
ATOM 647 C C . GLN A 1 87 ? 14.366 16.075 -14.868 1.00 68.81 87 GLN A C 1
ATOM 649 O O . GLN A 1 87 ? 15.554 16.334 -15.070 1.00 68.81 8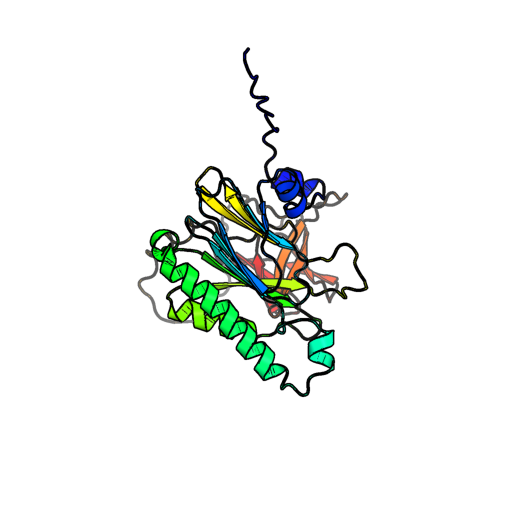7 GLN A O 1
ATOM 654 N N . LEU A 1 88 ? 13.907 14.826 -14.778 1.00 66.25 88 LEU A N 1
ATOM 655 C CA . LEU A 1 88 ? 14.755 13.635 -14.825 1.00 66.25 88 LEU A CA 1
ATOM 656 C C . LEU A 1 88 ? 15.347 13.399 -16.218 1.00 66.25 88 LEU A C 1
ATOM 658 O O . LEU A 1 88 ? 16.550 13.167 -16.321 1.00 66.25 88 LEU A O 1
ATOM 662 N N . ALA A 1 89 ? 14.544 13.553 -17.276 1.00 64.62 89 ALA A N 1
ATOM 663 C CA . ALA A 1 89 ? 14.965 13.365 -18.669 1.00 64.62 89 ALA A CA 1
ATOM 664 C C . ALA A 1 89 ? 16.096 14.315 -19.102 1.00 64.62 89 ALA A C 1
ATOM 666 O O . ALA A 1 89 ? 16.881 13.989 -19.987 1.00 64.62 89 ALA A O 1
ATOM 667 N N . THR A 1 90 ? 16.191 15.489 -18.472 1.00 69.31 90 THR A N 1
ATOM 668 C CA . THR A 1 90 ? 17.256 16.472 -18.739 1.00 69.31 90 THR A CA 1
ATOM 669 C C . THR A 1 90 ? 18.468 16.346 -17.815 1.00 69.31 90 THR A C 1
ATOM 671 O O . THR A 1 90 ? 19.432 17.096 -17.955 1.00 69.31 90 THR A O 1
ATOM 674 N N . SER A 1 91 ? 18.434 15.425 -16.850 1.00 71.06 91 SER A N 1
ATOM 675 C CA . SER A 1 91 ? 19.479 15.287 -15.840 1.00 71.06 91 SER A CA 1
ATOM 676 C C . SER A 1 91 ? 20.445 14.148 -16.188 1.00 71.06 91 SER A C 1
ATOM 678 O O . SER A 1 91 ? 20.016 13.031 -16.449 1.00 71.06 91 SER A O 1
ATOM 680 N N . ASN A 1 92 ? 21.760 14.388 -16.112 1.00 75.12 92 ASN A N 1
ATOM 681 C CA . ASN A 1 92 ? 22.791 13.334 -16.188 1.00 75.12 92 ASN A CA 1
ATOM 682 C C . ASN A 1 92 ? 22.885 12.532 -14.871 1.00 75.12 92 ASN A C 1
ATOM 684 O O . ASN A 1 92 ? 23.978 12.230 -14.393 1.00 75.12 92 ASN A O 1
ATOM 688 N N . ARG A 1 93 ? 21.752 12.273 -14.210 1.00 76.19 93 ARG A N 1
ATOM 689 C CA . ARG A 1 93 ? 21.731 11.590 -12.913 1.00 76.19 93 ARG A CA 1
ATOM 690 C C . ARG A 1 93 ? 21.872 10.086 -13.096 1.00 76.19 93 ARG A C 1
ATOM 692 O O . ARG A 1 93 ? 21.282 9.500 -13.998 1.00 76.19 93 ARG A O 1
ATOM 699 N N . ASP A 1 94 ? 22.594 9.473 -12.168 1.00 83.19 94 ASP A N 1
ATOM 700 C CA . ASP A 1 94 ? 22.528 8.035 -11.935 1.00 83.19 94 ASP A CA 1
ATOM 701 C C . ASP A 1 94 ? 21.126 7.698 -11.399 1.00 83.19 94 ASP A C 1
ATOM 703 O O . ASP A 1 94 ? 20.794 7.976 -10.243 1.00 83.19 94 ASP A O 1
ATOM 707 N N . ILE A 1 95 ? 20.272 7.193 -12.291 1.00 82.19 95 ILE A N 1
ATOM 708 C CA . ILE A 1 95 ? 18.861 6.907 -12.021 1.00 82.19 95 ILE A CA 1
ATOM 709 C C . ILE A 1 95 ? 18.698 5.859 -10.905 1.00 82.19 95 ILE A C 1
ATOM 711 O O . ILE A 1 95 ? 17.947 6.142 -9.967 1.00 82.19 95 ILE A O 1
ATOM 715 N N . PRO A 1 96 ? 19.404 4.706 -10.925 1.00 82.00 96 PRO A N 1
ATOM 716 C CA . PRO A 1 96 ? 19.404 3.766 -9.804 1.00 82.00 96 PRO A CA 1
ATOM 717 C C . PRO A 1 96 ? 19.722 4.414 -8.453 1.00 82.00 96 PRO A C 1
ATOM 719 O O . PRO A 1 96 ? 18.962 4.246 -7.497 1.00 82.00 96 PRO A O 1
ATOM 722 N N . GLN A 1 97 ? 20.801 5.198 -8.371 1.00 84.50 97 GLN A N 1
ATOM 723 C CA . GLN A 1 97 ? 21.190 5.843 -7.115 1.00 84.50 97 GLN A CA 1
ATOM 724 C C . GLN A 1 97 ? 20.161 6.890 -6.667 1.00 84.50 97 GLN A C 1
ATOM 726 O O . GLN A 1 97 ? 19.862 6.995 -5.477 1.00 84.50 97 GLN A O 1
ATOM 731 N N . ALA A 1 98 ? 19.604 7.663 -7.602 1.00 86.06 98 ALA A N 1
ATOM 732 C CA . ALA A 1 98 ? 18.575 8.654 -7.302 1.00 86.06 98 ALA A CA 1
ATOM 733 C C . ALA A 1 98 ? 17.292 7.999 -6.770 1.00 86.06 98 ALA A C 1
ATOM 735 O O . ALA A 1 98 ? 16.728 8.486 -5.790 1.00 86.06 98 ALA A O 1
ATOM 736 N N . SER A 1 99 ? 16.863 6.890 -7.381 1.00 88.12 99 SER A N 1
ATOM 737 C CA . SER A 1 99 ? 15.707 6.110 -6.928 1.00 88.12 99 SER A CA 1
ATOM 738 C C . SER A 1 99 ? 15.926 5.566 -5.519 1.00 88.12 99 SER A C 1
ATOM 740 O O . SER A 1 99 ? 15.081 5.751 -4.642 1.00 88.12 99 SER A O 1
ATOM 742 N N . HIS A 1 100 ? 17.093 4.964 -5.278 1.00 89.12 100 HIS A N 1
ATOM 743 C CA . HIS A 1 100 ? 17.444 4.397 -3.981 1.00 89.12 100 HIS A CA 1
ATOM 744 C C . HIS A 1 100 ? 17.443 5.452 -2.866 1.00 89.12 100 HIS A C 1
ATOM 746 O O . HIS A 1 100 ? 16.798 5.265 -1.832 1.00 89.12 100 HIS A O 1
ATOM 752 N N . SER A 1 101 ? 18.119 6.585 -3.088 1.00 91.69 101 SER A N 1
ATOM 753 C CA . SER A 1 101 ? 18.172 7.684 -2.117 1.00 91.69 101 SER A CA 1
ATOM 754 C C . SER A 1 101 ? 16.795 8.305 -1.863 1.00 91.69 101 SER A C 1
ATOM 756 O O . SER A 1 101 ? 16.497 8.717 -0.744 1.00 91.69 101 SER A O 1
ATOM 758 N N . HIS A 1 102 ? 15.940 8.382 -2.888 1.00 93.31 102 HIS A N 1
ATOM 759 C CA . HIS A 1 102 ? 14.575 8.893 -2.749 1.00 93.31 102 HIS A CA 1
ATOM 760 C C . HIS A 1 102 ? 13.719 8.003 -1.846 1.00 93.31 102 HIS A C 1
ATOM 762 O O . HIS A 1 102 ? 13.098 8.504 -0.906 1.00 93.31 102 HIS A O 1
ATOM 768 N N . HIS A 1 103 ? 13.770 6.687 -2.058 1.00 93.94 103 HIS A N 1
ATOM 769 C CA . HIS A 1 103 ? 13.079 5.730 -1.197 1.00 93.94 103 HIS A CA 1
ATOM 770 C C . HIS A 1 103 ? 13.628 5.754 0.236 1.00 93.94 103 HIS A C 1
ATOM 772 O O . HIS A 1 103 ? 12.828 5.808 1.167 1.00 93.94 103 HIS A O 1
ATOM 778 N N . GLU A 1 104 ? 14.953 5.813 0.441 1.00 94.12 104 GLU A N 1
ATOM 779 C CA . GLU A 1 104 ? 15.548 5.947 1.789 1.00 94.12 104 GLU A CA 1
ATOM 780 C C . GLU A 1 104 ? 14.984 7.170 2.524 1.00 94.12 104 GLU A C 1
ATOM 782 O O . GLU A 1 104 ? 14.582 7.088 3.688 1.00 94.12 104 GLU A O 1
ATOM 787 N N . ASN A 1 105 ? 14.926 8.312 1.835 1.00 95.81 105 ASN A N 1
ATOM 788 C CA . ASN A 1 105 ? 14.429 9.553 2.416 1.00 95.81 105 ASN A CA 1
ATOM 789 C C . ASN A 1 105 ? 12.944 9.451 2.780 1.00 95.81 105 ASN A C 1
ATOM 791 O O . ASN A 1 105 ? 12.550 9.897 3.856 1.00 95.81 105 ASN A O 1
ATOM 795 N N . ALA A 1 106 ? 12.115 8.867 1.913 1.00 96.56 106 ALA A N 1
ATOM 796 C CA . ALA A 1 106 ? 10.693 8.681 2.190 1.00 96.56 106 ALA A CA 1
ATOM 797 C C . ALA A 1 106 ? 10.448 7.714 3.360 1.00 96.56 106 ALA A C 1
ATOM 799 O O . ALA A 1 106 ? 9.683 8.017 4.276 1.00 96.56 106 ALA A O 1
ATOM 800 N N . ILE A 1 107 ? 11.164 6.588 3.395 1.00 96.12 107 ILE A N 1
ATOM 801 C CA . ILE A 1 107 ? 11.071 5.612 4.486 1.00 96.12 107 ILE A CA 1
ATOM 802 C C . ILE A 1 107 ? 11.558 6.226 5.809 1.00 96.12 107 ILE A C 1
ATOM 804 O O . ILE A 1 107 ? 10.968 5.980 6.862 1.00 96.12 107 ILE A O 1
ATOM 808 N N . SER A 1 108 ? 12.581 7.083 5.772 1.00 96.06 108 SER A N 1
ATOM 809 C CA . SER A 1 108 ? 13.052 7.807 6.957 1.00 96.06 108 SER A CA 1
ATOM 810 C C . SER A 1 108 ? 11.973 8.727 7.543 1.00 96.06 108 SER A C 1
ATOM 812 O O . SER A 1 108 ? 11.809 8.756 8.763 1.00 96.06 108 SER A O 1
ATOM 814 N N . ARG A 1 109 ? 11.167 9.402 6.708 1.00 97.31 109 ARG A N 1
ATOM 815 C CA . ARG A 1 109 ? 10.025 10.214 7.179 1.00 97.31 109 ARG A CA 1
ATOM 816 C C . ARG A 1 109 ? 8.933 9.360 7.827 1.00 97.31 109 ARG A C 1
ATOM 818 O O . ARG A 1 109 ? 8.449 9.694 8.908 1.00 97.31 109 ARG A O 1
ATOM 825 N N . VAL A 1 110 ? 8.627 8.190 7.257 1.00 97.44 110 VAL A N 1
ATOM 826 C CA . VAL A 1 110 ? 7.731 7.201 7.894 1.00 97.44 110 VAL A CA 1
ATOM 827 C C . VAL A 1 110 ? 8.265 6.781 9.269 1.00 97.44 110 VAL A C 1
ATOM 829 O O . VAL A 1 110 ? 7.515 6.719 10.245 1.00 97.44 110 VAL A O 1
ATOM 832 N N . THR A 1 111 ? 9.571 6.539 9.378 1.00 95.44 111 THR A N 1
ATOM 833 C CA . THR A 1 111 ? 10.234 6.207 10.646 1.00 95.44 111 THR A CA 1
ATOM 834 C C . THR A 1 111 ? 10.131 7.338 11.672 1.00 95.44 111 THR A C 1
ATOM 836 O O . THR A 1 111 ? 9.908 7.079 12.858 1.00 95.44 111 THR A O 1
ATOM 839 N N . GLU A 1 112 ? 10.273 8.592 11.250 1.00 96.94 112 GLU A N 1
ATOM 840 C CA . GLU A 1 112 ? 10.090 9.756 12.120 1.00 96.94 112 GLU A CA 1
ATOM 841 C C . GLU A 1 112 ? 8.653 9.857 12.641 1.00 96.94 112 GLU A C 1
ATOM 843 O O . GLU A 1 112 ? 8.463 10.037 13.848 1.00 96.94 112 GLU A O 1
ATOM 848 N N . LEU A 1 113 ? 7.646 9.648 11.783 1.00 97.44 113 LEU A N 1
ATOM 849 C CA . LEU A 1 113 ? 6.240 9.587 12.197 1.00 97.44 113 LEU A CA 1
ATOM 850 C C . LEU A 1 113 ? 5.998 8.467 13.217 1.00 97.44 113 LEU A C 1
ATOM 852 O O . LEU A 1 113 ? 5.362 8.705 14.246 1.00 97.44 113 LEU A O 1
ATOM 856 N N . LEU A 1 114 ? 6.558 7.275 12.985 1.00 96.06 114 LEU A N 1
ATOM 857 C CA . LEU A 1 114 ? 6.462 6.151 13.921 1.00 96.06 114 LEU A CA 1
ATOM 858 C C . LEU A 1 114 ? 7.077 6.471 15.281 1.00 96.06 114 LEU A C 1
ATOM 860 O O . LEU A 1 114 ? 6.504 6.121 16.309 1.00 96.06 114 LEU A O 1
ATOM 864 N N . ARG A 1 115 ? 8.238 7.131 15.312 1.00 95.75 115 ARG A N 1
ATOM 865 C CA . ARG A 1 115 ? 8.890 7.522 16.571 1.00 95.75 115 ARG A CA 1
ATOM 866 C C . ARG A 1 115 ? 8.097 8.602 17.298 1.00 95.75 115 ARG A C 1
ATOM 868 O O . ARG A 1 115 ? 7.906 8.504 18.507 1.00 95.75 115 ARG A O 1
ATOM 875 N N . LYS A 1 116 ? 7.621 9.611 16.568 1.00 97.44 116 LYS A N 1
ATOM 876 C CA . LYS A 1 116 ? 6.845 10.728 17.118 1.00 97.44 116 LYS A CA 1
ATOM 877 C C . LYS A 1 116 ? 5.507 10.274 17.705 1.00 97.44 116 LYS A C 1
ATOM 879 O O . LYS A 1 116 ? 5.059 10.842 18.695 1.00 97.44 116 LYS A O 1
ATOM 884 N N . HIS A 1 117 ? 4.890 9.255 17.111 1.00 96.81 117 HIS A N 1
ATOM 885 C CA . HIS A 1 117 ? 3.591 8.716 17.511 1.00 96.81 117 HIS A CA 1
ATOM 886 C C . HIS A 1 117 ? 3.697 7.273 18.023 1.00 96.81 117 HIS A C 1
ATOM 888 O O . HIS A 1 117 ? 2.798 6.471 17.791 1.00 96.81 117 HIS A O 1
ATOM 894 N N . ALA A 1 118 ? 4.784 6.927 18.720 1.00 95.50 118 ALA A N 1
ATOM 895 C CA . ALA A 1 118 ? 5.081 5.546 19.116 1.00 95.50 118 ALA A CA 1
ATOM 896 C C . ALA A 1 118 ? 3.941 4.863 19.890 1.00 95.50 118 ALA A C 1
ATOM 898 O O . ALA A 1 118 ? 3.675 3.682 19.675 1.00 95.50 118 ALA A O 1
ATOM 899 N N . ASP A 1 119 ? 3.219 5.608 20.731 1.00 95.69 119 ASP A N 1
ATOM 900 C CA . ASP A 1 119 ? 2.071 5.074 21.465 1.00 95.69 119 ASP A CA 1
ATOM 901 C C . ASP A 1 119 ? 0.963 4.595 20.514 1.00 95.69 119 ASP A C 1
ATOM 903 O O . ASP A 1 119 ? 0.287 3.599 20.777 1.00 95.69 119 ASP A O 1
ATOM 907 N N . GLU A 1 120 ? 0.749 5.278 19.392 1.00 95.94 120 GLU A N 1
ATOM 908 C CA . GLU A 1 120 ? -0.274 4.929 18.402 1.00 95.94 120 GLU A CA 1
ATOM 909 C C . GLU A 1 120 ? 0.077 3.665 17.602 1.00 95.94 120 GLU A C 1
ATOM 911 O O . GLU A 1 120 ? -0.819 3.016 17.054 1.00 95.94 120 GLU A O 1
ATOM 916 N N . PHE A 1 121 ? 1.358 3.288 17.578 1.00 95.19 121 PHE A N 1
ATOM 917 C CA . PHE A 1 121 ? 1.897 2.180 16.793 1.00 95.19 121 PHE A CA 1
ATOM 918 C C . PHE A 1 121 ? 2.685 1.205 17.680 1.00 95.19 121 PHE A C 1
ATOM 920 O O . PHE A 1 121 ? 3.918 1.188 17.655 1.00 95.19 121 PHE A O 1
ATOM 927 N N . PRO A 1 122 ? 2.008 0.340 18.460 1.00 92.50 122 PRO A N 1
ATOM 928 C CA . PRO A 1 122 ? 2.693 -0.737 19.172 1.00 92.50 122 PRO A CA 1
ATOM 929 C C . PRO A 1 122 ? 3.418 -1.668 18.186 1.00 92.50 122 PRO A C 1
ATOM 931 O O . PRO A 1 122 ? 3.057 -1.742 17.014 1.00 92.50 122 PRO A O 1
ATOM 934 N N . LYS A 1 123 ? 4.396 -2.456 18.649 1.00 89.38 123 LYS A N 1
ATOM 935 C CA . LYS A 1 123 ? 5.139 -3.404 17.785 1.00 89.38 123 LYS A CA 1
ATOM 936 C C . LYS A 1 123 ? 4.266 -4.474 17.120 1.00 89.38 123 LYS A C 1
ATOM 938 O O . LYS A 1 123 ? 4.665 -5.035 16.111 1.00 89.38 123 LYS A O 1
ATOM 943 N N . SER A 1 124 ? 3.072 -4.723 17.656 1.00 89.81 124 SER A N 1
ATOM 944 C CA . SER A 1 124 ? 2.053 -5.588 17.051 1.00 89.81 124 SER A CA 1
ATOM 945 C C . SER A 1 124 ? 1.281 -4.929 15.900 1.00 89.81 124 SER A C 1
ATOM 947 O O . SER A 1 124 ? 0.375 -5.551 15.350 1.00 89.81 124 SER A O 1
ATOM 949 N N . SER A 1 125 ? 1.575 -3.667 15.572 1.00 92.31 125 SER A N 1
ATOM 950 C CA . SER A 1 125 ? 0.989 -2.978 14.419 1.00 92.31 125 SER A CA 1
ATOM 951 C C . SER A 1 125 ? 1.326 -3.727 13.140 1.00 92.31 125 SER A C 1
ATOM 953 O O . SER A 1 125 ? 2.397 -4.320 13.006 1.00 92.31 125 SER A O 1
ATOM 955 N N . THR A 1 126 ? 0.405 -3.687 12.187 1.00 91.75 126 THR A N 1
ATOM 956 C CA . THR A 1 126 ? 0.611 -4.342 10.898 1.00 91.75 126 THR A CA 1
ATOM 957 C C . THR A 1 126 ? 1.219 -3.357 9.914 1.00 91.75 126 THR A C 1
ATOM 959 O O . THR A 1 126 ? 0.668 -2.277 9.717 1.00 91.75 126 THR A O 1
ATOM 962 N N . SER A 1 127 ? 2.301 -3.744 9.248 1.00 94.31 127 SER A N 1
ATOM 963 C CA . SER A 1 127 ? 2.948 -2.922 8.225 1.00 94.31 127 SER A CA 1
ATOM 964 C C . SER A 1 127 ? 2.801 -3.551 6.843 1.00 94.31 127 SER A C 1
ATOM 966 O O . SER A 1 127 ? 2.966 -4.762 6.688 1.00 94.31 127 SER A O 1
ATOM 968 N N . TRP A 1 128 ? 2.528 -2.724 5.839 1.00 95.44 128 TRP A N 1
ATOM 969 C CA . TRP A 1 128 ? 2.368 -3.107 4.440 1.00 95.44 128 TRP A CA 1
ATOM 970 C C . TRP A 1 128 ? 3.334 -2.341 3.549 1.00 95.44 128 TRP A C 1
ATOM 972 O O . TRP A 1 128 ? 3.455 -1.123 3.672 1.00 95.44 128 TRP A O 1
ATOM 982 N N . GLY A 1 129 ? 3.962 -3.057 2.623 1.00 94.94 129 GLY A N 1
ATOM 983 C CA . GLY A 1 129 ? 4.551 -2.487 1.418 1.00 94.94 129 GLY A CA 1
ATOM 984 C C . GLY A 1 129 ? 3.680 -2.861 0.227 1.00 94.94 129 GLY A C 1
ATOM 985 O O . GLY A 1 129 ? 3.368 -4.036 0.044 1.00 94.94 129 GLY A O 1
ATOM 986 N N . ILE A 1 130 ? 3.253 -1.871 -0.545 1.00 94.06 130 ILE A N 1
ATOM 987 C CA . ILE A 1 130 ? 2.430 -2.051 -1.739 1.00 94.06 130 ILE A CA 1
ATOM 988 C C . ILE A 1 130 ? 3.287 -1.673 -2.942 1.00 94.06 130 ILE A C 1
ATOM 990 O O . ILE A 1 130 ? 3.704 -0.521 -3.049 1.00 94.06 130 ILE A O 1
ATOM 994 N N . PHE A 1 131 ? 3.557 -2.633 -3.821 1.00 89.62 131 PHE A N 1
ATOM 995 C CA . PHE A 1 131 ? 4.545 -2.486 -4.888 1.00 89.62 131 PHE A CA 1
ATOM 996 C C . PHE A 1 131 ? 3.927 -2.720 -6.266 1.00 89.62 131 PHE A C 1
ATOM 998 O O . PHE A 1 131 ? 3.113 -3.631 -6.447 1.00 89.62 131 PHE A O 1
ATOM 1005 N N . ALA A 1 132 ? 4.342 -1.914 -7.240 1.00 87.44 132 ALA A N 1
ATOM 1006 C CA . ALA A 1 132 ? 4.012 -2.139 -8.639 1.00 87.44 132 ALA A CA 1
ATOM 1007 C C . ALA A 1 132 ? 4.746 -3.376 -9.183 1.00 87.44 132 ALA A C 1
ATOM 1009 O O . ALA A 1 132 ? 5.905 -3.628 -8.841 1.00 87.44 132 ALA A O 1
ATOM 1010 N N . VAL A 1 133 ? 4.078 -4.119 -10.060 1.00 84.12 133 VAL A N 1
ATOM 1011 C CA . VAL A 1 133 ? 4.645 -5.213 -10.855 1.00 84.12 133 VAL A CA 1
ATOM 1012 C C . VAL A 1 133 ? 4.506 -4.839 -12.323 1.00 84.12 133 VAL A C 1
ATOM 1014 O O . VAL A 1 133 ? 3.390 -4.634 -12.799 1.00 84.12 133 VAL A O 1
ATOM 1017 N N . SER A 1 134 ? 5.621 -4.763 -13.043 1.00 80.38 134 SER A N 1
ATOM 1018 C CA . SER A 1 134 ? 5.643 -4.607 -14.498 1.00 80.38 134 SER A CA 1
ATOM 1019 C C . SER A 1 134 ? 5.824 -5.972 -15.177 1.00 80.38 134 SER A C 1
ATOM 1021 O O . SER A 1 134 ? 5.954 -7.001 -14.511 1.00 80.38 134 SER A O 1
ATOM 1023 N N . SER A 1 135 ? 5.871 -6.010 -16.512 1.00 74.25 135 SER A N 1
ATOM 1024 C CA . SER A 1 135 ? 6.215 -7.232 -17.260 1.00 74.25 135 SER A CA 1
ATOM 1025 C C . SER A 1 135 ? 7.613 -7.776 -16.942 1.00 74.25 135 SER A C 1
ATOM 1027 O O . SER A 1 135 ? 7.897 -8.937 -17.222 1.00 74.25 135 SER A O 1
ATOM 1029 N N . GLU A 1 136 ? 8.490 -6.944 -16.379 1.00 72.31 136 GLU A N 1
ATOM 1030 C CA . GLU A 1 136 ? 9.841 -7.318 -15.948 1.00 72.31 136 GLU A CA 1
ATOM 1031 C C . GLU A 1 136 ? 9.883 -7.749 -14.468 1.00 72.31 136 GLU A C 1
ATOM 1033 O O . GLU A 1 136 ? 10.938 -8.115 -13.951 1.00 72.31 136 GLU A O 1
ATOM 1038 N N . GLY A 1 137 ? 8.731 -7.740 -13.788 1.00 73.25 137 GLY A N 1
ATOM 1039 C CA . GLY A 1 137 ? 8.586 -8.031 -12.366 1.00 73.25 137 GLY A CA 1
ATOM 1040 C C . GLY A 1 137 ? 8.457 -6.769 -11.510 1.00 73.25 137 GLY A C 1
ATOM 1041 O O . GLY A 1 137 ? 8.182 -5.676 -11.999 1.00 73.25 137 GLY A O 1
ATOM 1042 N N . HIS A 1 138 ? 8.622 -6.923 -10.195 1.00 74.19 138 HIS A N 1
ATOM 1043 C CA . HIS A 1 138 ? 8.684 -5.794 -9.263 1.00 74.19 138 HIS A CA 1
ATOM 1044 C C . HIS A 1 138 ? 10.135 -5.439 -8.934 1.00 74.19 138 HIS A C 1
ATOM 1046 O O . HIS A 1 138 ? 11.043 -6.272 -9.008 1.00 74.19 138 HIS A O 1
ATOM 1052 N N . LEU A 1 139 ? 10.347 -4.206 -8.480 1.00 80.25 139 LEU A N 1
ATOM 1053 C CA . LEU A 1 139 ? 11.651 -3.749 -8.012 1.00 80.25 139 LEU A CA 1
ATOM 1054 C C . LEU A 1 139 ? 11.970 -4.347 -6.635 1.00 80.25 139 LEU A C 1
ATOM 1056 O O . LEU 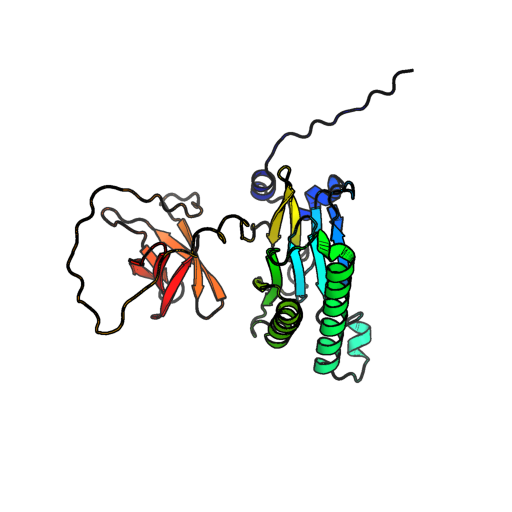A 1 139 ? 11.734 -3.734 -5.595 1.00 80.25 139 LEU A O 1
ATOM 1060 N N . LYS A 1 140 ? 12.543 -5.555 -6.633 1.00 82.88 140 LYS A N 1
ATOM 1061 C CA . LYS A 1 140 ? 12.941 -6.276 -5.413 1.00 82.88 140 LYS A CA 1
ATOM 1062 C C . LYS A 1 140 ? 13.848 -5.453 -4.492 1.00 82.88 140 LYS A C 1
ATOM 1064 O O . LYS A 1 140 ? 13.735 -5.540 -3.275 1.00 82.88 140 LYS A O 1
ATOM 1069 N N . SER A 1 141 ? 14.724 -4.626 -5.062 1.00 84.06 141 SER A N 1
ATOM 1070 C CA . SER A 1 141 ? 15.598 -3.734 -4.293 1.00 84.06 141 SER A CA 1
ATOM 1071 C C . SER A 1 141 ? 14.814 -2.759 -3.411 1.00 84.06 141 SER A C 1
ATOM 1073 O O . SER A 1 141 ? 15.198 -2.546 -2.265 1.00 84.06 141 SER A O 1
ATOM 1075 N N . VAL A 1 142 ? 13.701 -2.214 -3.912 1.00 88.56 142 VAL A N 1
ATOM 1076 C CA . VAL A 1 142 ? 12.822 -1.306 -3.161 1.00 88.56 142 VAL A CA 1
ATOM 1077 C C . VAL A 1 142 ? 12.057 -2.068 -2.078 1.00 88.56 142 VAL A C 1
ATOM 1079 O O . VAL A 1 142 ? 11.974 -1.607 -0.941 1.00 88.56 142 VAL A O 1
ATOM 1082 N N . GLU A 1 143 ? 11.548 -3.261 -2.392 1.00 91.25 143 GLU A N 1
ATOM 1083 C CA . GLU A 1 143 ? 10.898 -4.133 -1.405 1.00 91.25 143 GLU A CA 1
ATOM 1084 C C . GLU A 1 143 ? 11.838 -4.448 -0.229 1.00 91.25 143 GLU A C 1
ATOM 1086 O O . GLU A 1 143 ? 11.478 -4.255 0.938 1.00 91.25 143 GLU A O 1
ATOM 1091 N N . ASP A 1 144 ? 13.057 -4.902 -0.532 1.00 90.94 144 ASP A N 1
ATOM 1092 C CA . ASP A 1 144 ? 14.059 -5.254 0.472 1.00 90.94 144 ASP A CA 1
ATOM 1093 C C . ASP A 1 144 ? 14.497 -4.027 1.281 1.00 90.94 144 ASP A C 1
ATOM 1095 O O . ASP A 1 144 ? 14.687 -4.129 2.493 1.00 90.94 144 ASP A O 1
ATOM 1099 N N . GLN A 1 145 ? 14.578 -2.851 0.656 1.00 92.25 145 GLN A N 1
ATOM 1100 C CA . GLN A 1 145 ? 14.868 -1.592 1.337 1.00 92.25 145 GLN A CA 1
ATOM 1101 C C . GLN A 1 145 ? 13.806 -1.253 2.396 1.00 92.25 145 GLN A C 1
ATOM 1103 O O . GLN A 1 145 ? 14.144 -1.063 3.568 1.00 92.25 145 GLN A O 1
ATOM 1108 N N . VAL A 1 146 ? 12.518 -1.261 2.029 1.00 94.06 146 VAL A N 1
ATOM 1109 C CA . VAL A 1 146 ? 11.411 -1.009 2.973 1.00 94.06 146 VAL A CA 1
ATOM 1110 C C . VAL A 1 146 ? 11.403 -2.060 4.091 1.00 94.06 146 VAL A C 1
ATOM 1112 O O . VAL A 1 146 ? 11.293 -1.720 5.274 1.00 94.06 146 VAL A O 1
ATOM 1115 N N . ARG A 1 147 ? 11.558 -3.342 3.736 1.00 94.31 147 ARG A N 1
ATOM 1116 C CA . ARG A 1 147 ? 11.592 -4.460 4.690 1.00 94.31 147 ARG A CA 1
ATOM 1117 C C . ARG A 1 147 ? 12.725 -4.323 5.697 1.00 94.31 147 ARG A C 1
ATOM 1119 O O . ARG A 1 147 ? 12.491 -4.467 6.899 1.00 94.31 147 ARG A O 1
ATOM 1126 N N . ASN A 1 148 ? 13.937 -4.038 5.236 1.00 92.50 148 ASN A N 1
ATOM 1127 C CA . ASN A 1 148 ? 15.101 -3.917 6.105 1.00 92.50 148 ASN A CA 1
ATOM 1128 C C . ASN A 1 148 ? 14.928 -2.744 7.074 1.00 92.50 148 ASN A C 1
ATOM 1130 O O . ASN A 1 148 ? 15.118 -2.910 8.277 1.00 92.50 148 ASN A O 1
ATOM 1134 N N . HIS A 1 149 ? 14.463 -1.594 6.588 1.00 92.88 149 HIS A N 1
ATOM 1135 C CA . HIS A 1 149 ? 14.302 -0.407 7.425 1.00 92.88 149 HIS A CA 1
ATOM 1136 C C . HIS A 1 149 ? 13.251 -0.606 8.533 1.00 92.88 149 HIS A C 1
ATOM 1138 O O . HIS A 1 149 ? 13.499 -0.295 9.698 1.00 92.88 149 HIS A O 1
ATOM 1144 N N . LEU A 1 150 ? 12.090 -1.186 8.206 1.00 92.62 150 LEU A N 1
ATOM 1145 C CA . LEU A 1 150 ? 11.039 -1.443 9.198 1.00 92.62 150 LEU A CA 1
ATOM 1146 C C . LEU A 1 150 ? 11.383 -2.594 10.154 1.00 92.62 150 LEU A C 1
ATOM 1148 O O . LEU A 1 150 ? 11.047 -2.522 11.340 1.00 92.62 150 LEU A O 1
ATOM 1152 N N . SER A 1 151 ? 12.093 -3.622 9.685 1.00 92.88 151 SER A N 1
ATOM 1153 C CA . SER A 1 151 ? 12.510 -4.741 10.542 1.00 92.88 151 SER A CA 1
ATOM 1154 C C . SER A 1 151 ? 13.559 -4.329 11.578 1.00 92.88 151 SER A C 1
ATOM 1156 O O . SER A 1 151 ? 13.471 -4.770 12.724 1.00 92.88 151 SER A O 1
ATOM 1158 N N . LEU A 1 152 ? 14.468 -3.401 11.249 1.00 93.62 152 LEU A N 1
ATOM 1159 C CA . LEU A 1 152 ? 15.388 -2.783 12.218 1.00 93.62 152 LEU A CA 1
ATOM 1160 C C . LEU A 1 152 ? 14.654 -2.019 13.328 1.00 93.62 152 LEU A C 1
ATOM 1162 O O . LEU A 1 152 ? 15.150 -1.900 14.447 1.00 93.62 152 LEU A O 1
ATOM 1166 N N . LEU A 1 153 ? 13.449 -1.528 13.040 1.00 90.81 153 LEU A N 1
ATOM 1167 C CA . LEU A 1 153 ? 12.565 -0.905 14.021 1.00 90.81 153 LEU A CA 1
ATOM 1168 C C . LEU A 1 153 ? 11.677 -1.925 14.744 1.00 90.81 153 LEU A C 1
ATOM 1170 O O . LEU A 1 153 ? 10.874 -1.526 15.586 1.00 90.81 153 LEU A O 1
ATOM 1174 N N . GLY A 1 154 ? 11.798 -3.220 14.455 1.00 93.12 154 GLY A N 1
ATOM 1175 C CA . GLY A 1 154 ? 11.016 -4.288 15.077 1.00 93.12 154 GLY A CA 1
ATOM 1176 C C . GLY A 1 154 ? 9.594 -4.437 14.533 1.00 93.12 154 GLY A C 1
ATOM 1177 O O . GLY A 1 154 ? 8.752 -4.987 15.237 1.00 93.12 154 GLY A O 1
ATOM 1178 N N . TYR A 1 155 ? 9.309 -3.943 13.324 1.00 91.25 155 TYR A N 1
ATOM 1179 C CA . TYR A 1 155 ? 8.034 -4.177 12.642 1.00 91.25 155 TYR A CA 1
ATOM 1180 C C . TYR A 1 155 ? 8.188 -5.245 11.558 1.00 91.25 155 TYR A C 1
ATOM 1182 O O . TYR A 1 155 ? 9.116 -5.201 10.750 1.00 91.25 155 TYR A O 1
ATOM 1190 N N . SER A 1 156 ? 7.244 -6.183 11.500 1.00 89.06 156 SER A N 1
ATOM 1191 C CA . SER A 1 156 ? 7.116 -7.102 10.368 1.00 89.06 156 SER A CA 1
ATOM 1192 C C . SER A 1 156 ? 6.350 -6.430 9.233 1.00 89.06 156 SER A C 1
ATO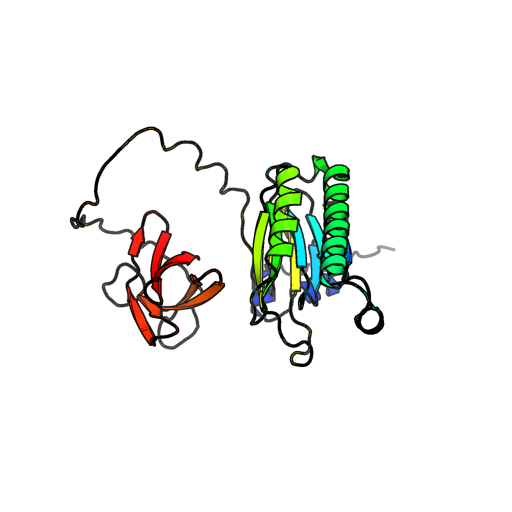M 1194 O O . SER A 1 156 ? 5.275 -5.876 9.466 1.00 89.06 156 SER A O 1
ATOM 1196 N N . ILE A 1 157 ? 6.865 -6.526 8.009 1.00 89.69 157 ILE A N 1
ATOM 1197 C CA . ILE A 1 157 ? 6.186 -6.038 6.807 1.00 89.69 157 ILE A CA 1
ATOM 1198 C C . ILE A 1 157 ? 5.560 -7.191 6.018 1.00 89.69 157 ILE A C 1
ATOM 1200 O O . ILE A 1 157 ? 6.182 -8.235 5.823 1.00 89.69 157 ILE A O 1
ATOM 1204 N N . THR A 1 158 ? 4.343 -6.971 5.529 1.00 89.44 158 THR A N 1
ATOM 1205 C CA . THR A 1 158 ? 3.705 -7.803 4.504 1.00 89.44 158 THR A CA 1
ATOM 1206 C C . THR A 1 158 ? 3.762 -7.076 3.166 1.00 89.44 158 THR A C 1
ATOM 1208 O O . THR A 1 158 ? 3.563 -5.864 3.115 1.00 89.44 158 THR A O 1
ATOM 1211 N N . ALA A 1 159 ? 4.045 -7.796 2.085 1.00 87.19 159 ALA A N 1
ATOM 1212 C CA . ALA A 1 159 ? 4.027 -7.232 0.742 1.00 87.19 159 ALA A CA 1
ATOM 1213 C C . ALA A 1 159 ? 2.675 -7.502 0.067 1.00 87.19 159 ALA A C 1
ATOM 1215 O O . ALA A 1 159 ? 2.138 -8.607 0.162 1.00 87.19 159 ALA A O 1
ATOM 1216 N N . ALA A 1 160 ? 2.143 -6.506 -0.633 1.00 87.25 160 ALA A N 1
ATOM 1217 C CA . ALA A 1 160 ? 1.098 -6.683 -1.630 1.00 87.25 160 ALA A CA 1
ATOM 1218 C C . ALA A 1 160 ? 1.554 -6.079 -2.954 1.00 87.25 160 ALA A C 1
ATOM 1220 O O . ALA A 1 160 ? 2.374 -5.161 -2.993 1.00 87.25 160 ALA A O 1
ATOM 1221 N N . PHE A 1 161 ? 0.993 -6.596 -4.037 1.00 85.56 161 PHE A N 1
ATOM 1222 C CA . PHE A 1 161 ? 1.424 -6.278 -5.385 1.00 85.56 161 PHE A CA 1
ATOM 1223 C C . PHE A 1 161 ? 0.228 -5.875 -6.234 1.00 85.56 161 PHE A C 1
ATOM 1225 O O . PHE A 1 161 ? -0.854 -6.450 -6.088 1.00 85.56 161 PHE A O 1
ATOM 1232 N N . TYR A 1 162 ? 0.430 -4.901 -7.115 1.00 84.00 162 TYR A N 1
ATOM 1233 C CA . TYR A 1 162 ? -0.547 -4.509 -8.125 1.00 84.00 162 TYR A CA 1
ATOM 1234 C C . TYR A 1 162 ? 0.122 -4.415 -9.492 1.00 84.00 162 TYR A C 1
ATOM 1236 O O . TYR A 1 162 ? 1.318 -4.151 -9.596 1.00 84.00 162 TYR A O 1
ATOM 1244 N N . GLN A 1 163 ? -0.659 -4.653 -10.541 1.00 81.44 163 GLN A N 1
ATOM 1245 C CA . GLN A 1 163 ? -0.157 -4.610 -11.906 1.00 81.44 163 GLN A CA 1
ATOM 1246 C C . GLN A 1 163 ? 0.012 -3.153 -12.344 1.00 81.44 163 GLN A C 1
ATOM 1248 O O . GLN A 1 163 ? -0.948 -2.381 -12.316 1.00 81.44 163 GLN A O 1
ATOM 1253 N N . GLU A 1 164 ? 1.217 -2.793 -12.778 1.00 82.50 164 GLU A N 1
ATOM 1254 C CA . GLU A 1 164 ? 1.445 -1.549 -13.503 1.00 82.50 164 GLU A CA 1
ATOM 1255 C C . GLU A 1 164 ? 0.740 -1.634 -14.856 1.00 82.50 164 GLU A C 1
ATOM 1257 O O . GLU A 1 164 ? 0.794 -2.660 -15.545 1.00 82.50 164 GLU A O 1
ATOM 1262 N N . ILE A 1 165 ? 0.056 -0.558 -15.226 1.00 77.31 165 ILE A N 1
ATOM 1263 C CA . ILE A 1 165 ? -0.644 -0.457 -16.499 1.00 77.31 165 ILE A CA 1
ATOM 1264 C C . ILE A 1 165 ? -0.081 0.746 -17.235 1.00 77.31 165 ILE A C 1
ATOM 1266 O O . ILE A 1 165 ? 0.240 1.759 -16.621 1.00 77.31 165 ILE A O 1
ATOM 1270 N N . ASP A 1 166 ? 0.018 0.657 -18.559 1.00 69.88 166 ASP A N 1
ATOM 1271 C CA . ASP A 1 166 ? 0.422 1.803 -19.364 1.00 69.88 166 ASP A CA 1
ATOM 1272 C C . ASP A 1 166 ? -0.494 3.003 -19.032 1.00 69.88 166 ASP A C 1
ATOM 1274 O O . ASP A 1 166 ? -1.708 2.925 -19.266 1.00 69.88 166 ASP A O 1
ATOM 1278 N N . PRO A 1 167 ? 0.043 4.107 -18.478 1.00 64.12 167 PRO A N 1
ATOM 1279 C CA . PRO A 1 167 ? -0.759 5.257 -18.073 1.00 64.12 167 PRO A CA 1
ATOM 1280 C C . PRO A 1 167 ? -1.452 5.940 -19.260 1.00 64.12 167 PRO A C 1
ATOM 1282 O O . PRO A 1 167 ? -2.419 6.669 -19.055 1.00 64.12 167 PRO A O 1
ATOM 1285 N N . GLN A 1 168 ? -1.003 5.697 -20.497 1.00 66.62 168 GLN A N 1
ATOM 1286 C CA . GLN A 1 168 ? -1.683 6.154 -21.715 1.00 66.62 168 GLN A CA 1
ATOM 1287 C C . GLN A 1 168 ? -2.901 5.290 -22.074 1.00 66.62 168 GLN A C 1
ATOM 1289 O O . GLN A 1 168 ? -3.758 5.718 -22.846 1.00 66.62 168 GLN A O 1
ATOM 1294 N N . SER A 1 169 ? -2.992 4.075 -21.528 1.00 60.69 169 SER A N 1
ATOM 1295 C CA . SER A 1 169 ? -4.000 3.078 -21.905 1.00 60.69 169 SER A CA 1
ATOM 1296 C C . SER A 1 169 ? -5.261 3.090 -21.035 1.00 60.69 169 SER A C 1
ATOM 1298 O O . SER A 1 169 ? -6.269 2.499 -21.425 1.00 60.69 169 SER A O 1
ATOM 1300 N N . VAL A 1 170 ? -5.251 3.767 -19.876 1.00 59.59 170 VAL A N 1
ATOM 1301 C CA . VAL A 1 170 ? -6.405 3.805 -18.963 1.00 59.59 170 VAL A CA 1
ATOM 1302 C C . VAL A 1 170 ? -6.617 5.199 -18.380 1.00 59.59 170 VAL A C 1
ATOM 1304 O O . VAL A 1 170 ? -5.745 5.764 -17.727 1.00 59.59 170 VAL A O 1
ATOM 1307 N N . ASN A 1 171 ? -7.828 5.725 -18.569 1.00 53.75 171 ASN A N 1
ATOM 1308 C CA . ASN A 1 171 ? -8.335 6.902 -17.874 1.00 53.75 171 ASN A CA 1
ATOM 1309 C C . ASN A 1 171 ? -9.688 6.525 -17.237 1.00 53.75 171 ASN A C 1
ATOM 1311 O O . ASN A 1 171 ? -10.603 6.163 -17.984 1.00 53.75 171 ASN A O 1
ATOM 1315 N N . PRO A 1 172 ? -9.843 6.555 -15.899 1.00 58.00 172 PRO A N 1
ATOM 1316 C CA . PRO A 1 172 ? -8.933 7.112 -14.888 1.00 58.00 172 PRO A CA 1
ATOM 1317 C C . PRO A 1 172 ? -7.701 6.246 -14.583 1.00 58.00 172 PRO A C 1
ATOM 1319 O O . PRO A 1 172 ? -7.726 5.031 -14.769 1.00 58.00 172 PRO A O 1
ATOM 1322 N N . LEU A 1 173 ? -6.637 6.887 -14.082 1.00 61.97 173 LEU A N 1
ATOM 1323 C CA . LEU A 1 173 ? -5.430 6.213 -13.590 1.00 61.97 173 LEU A CA 1
ATOM 1324 C C . LEU A 1 173 ? -5.809 5.137 -12.558 1.00 61.97 173 LEU A C 1
ATOM 1326 O O . LEU A 1 173 ? -6.554 5.413 -11.615 1.00 61.97 173 LEU A O 1
ATOM 1330 N N . LYS A 1 174 ? -5.295 3.918 -12.749 1.00 68.81 174 LYS A N 1
ATOM 1331 C CA . LYS A 1 174 ? -5.470 2.803 -11.809 1.00 68.81 174 LYS A CA 1
ATOM 1332 C C . LYS A 1 174 ? -4.551 2.932 -10.591 1.00 68.81 174 LYS A C 1
ATOM 1334 O O . LYS A 1 174 ? -3.657 3.780 -10.552 1.00 68.81 174 LYS A O 1
ATOM 1339 N N . GLY A 1 175 ? -4.778 2.075 -9.598 1.00 78.50 175 GLY A N 1
ATOM 1340 C CA . GLY A 1 175 ? -4.072 2.111 -8.328 1.00 78.50 175 GLY A CA 1
ATOM 1341 C C . GLY A 1 175 ? -4.725 3.083 -7.356 1.00 78.50 175 GLY A C 1
ATOM 1342 O O . GLY A 1 175 ? -4.374 4.259 -7.298 1.00 78.50 175 GLY A O 1
ATOM 1343 N N . GLU A 1 176 ? -5.676 2.572 -6.579 1.00 90.56 176 GLU A N 1
ATOM 1344 C CA . GLU A 1 176 ? -6.248 3.254 -5.419 1.00 90.56 176 GLU A CA 1
ATOM 1345 C C . GLU A 1 176 ? -5.882 2.473 -4.163 1.00 90.56 176 GLU A C 1
ATOM 1347 O O . GLU A 1 176 ? -6.046 1.252 -4.125 1.00 90.56 176 GLU A O 1
ATOM 1352 N N . LEU A 1 177 ? -5.438 3.173 -3.123 1.00 95.38 177 LEU A N 1
ATOM 1353 C CA . LEU A 1 177 ? -5.160 2.582 -1.821 1.00 95.38 177 LEU A CA 1
ATOM 1354 C C . LEU A 1 177 ? -5.866 3.392 -0.745 1.00 95.38 177 LEU A C 1
ATOM 1356 O O . LEU A 1 177 ? -5.669 4.600 -0.628 1.00 95.38 177 LEU A O 1
ATOM 1360 N N . VAL A 1 178 ? -6.694 2.725 0.049 1.00 96.62 178 VAL A N 1
ATOM 1361 C CA . VAL A 1 178 ? -7.468 3.359 1.114 1.00 96.62 178 VAL A CA 1
ATOM 1362 C C . VAL A 1 178 ? -7.345 2.536 2.380 1.00 96.62 178 VAL A C 1
ATOM 1364 O O . VAL A 1 178 ? -7.683 1.356 2.400 1.00 96.62 178 VAL A O 1
ATOM 1367 N N . ALA A 1 179 ? -6.924 3.179 3.459 1.00 96.69 179 ALA A N 1
ATOM 1368 C CA . ALA A 1 179 ? -6.955 2.621 4.795 1.00 96.69 179 ALA A CA 1
ATOM 1369 C C . ALA A 1 179 ? -8.047 3.318 5.620 1.00 96.69 179 ALA A C 1
ATOM 1371 O O . ALA A 1 179 ? -8.124 4.546 5.660 1.00 96.69 179 ALA A O 1
ATOM 1372 N N . VAL A 1 180 ? -8.914 2.545 6.270 1.00 95.12 180 VAL A N 1
ATOM 1373 C CA . VAL A 1 180 ? -10.095 3.045 6.983 1.00 95.12 180 VAL A CA 1
ATOM 1374 C C . VAL A 1 180 ? -10.035 2.646 8.449 1.00 95.12 180 VAL A C 1
ATOM 1376 O O . VAL A 1 180 ? -9.854 1.471 8.757 1.00 95.12 180 VAL A O 1
ATOM 1379 N N . LEU A 1 181 ? -10.276 3.598 9.351 1.00 92.56 181 LEU A N 1
ATOM 1380 C CA . LEU A 1 181 ? -10.586 3.310 10.749 1.00 92.56 181 LEU A CA 1
ATOM 1381 C C . LEU A 1 181 ? -12.076 2.977 10.868 1.00 92.56 181 LEU A C 1
ATOM 1383 O O . LEU A 1 181 ? -12.966 3.810 10.636 1.00 92.56 181 LEU A O 1
ATOM 1387 N N . ASN A 1 182 ? -12.370 1.726 11.205 1.00 86.38 182 ASN A N 1
ATOM 1388 C CA . ASN A 1 182 ? -13.739 1.290 11.417 1.00 86.38 182 ASN A CA 1
ATOM 1389 C C . ASN A 1 182 ? -14.263 1.770 12.791 1.00 86.38 182 ASN A C 1
ATOM 1391 O O . ASN A 1 182 ? -13.547 2.354 13.604 1.00 86.38 182 ASN A O 1
ATOM 1395 N N . LYS A 1 183 ? -15.548 1.524 13.074 1.00 83.44 183 LYS A N 1
ATOM 1396 C CA . LYS A 1 183 ? -16.167 1.953 14.343 1.00 83.44 183 LYS A CA 1
ATOM 1397 C C . LYS A 1 183 ? -15.630 1.217 15.573 1.00 83.44 183 LYS A C 1
ATOM 1399 O O . LYS A 1 183 ? -15.775 1.740 16.671 1.00 83.44 183 LYS A O 1
ATOM 1404 N N . SER A 1 184 ? -15.046 0.030 15.403 1.00 82.44 184 SER A N 1
ATOM 1405 C CA . SER A 1 184 ? -14.378 -0.694 16.489 1.00 82.44 184 SER A CA 1
ATOM 1406 C C . SER A 1 184 ? -12.948 -0.200 16.731 1.00 82.44 184 SER A C 1
ATOM 1408 O O . SER A 1 184 ? -12.266 -0.749 17.588 1.00 82.44 184 SER A O 1
ATOM 1410 N N . GLY A 1 185 ? -12.486 0.817 15.992 1.00 79.75 185 GLY A N 1
ATOM 1411 C CA . GLY A 1 185 ? -11.118 1.329 16.072 1.00 79.75 185 GLY A CA 1
ATOM 1412 C C . GLY A 1 185 ? -10.089 0.440 15.372 1.00 79.75 185 GLY A C 1
ATOM 1413 O O . GLY A 1 185 ? -8.895 0.688 15.489 1.00 79.75 185 GLY A O 1
ATOM 1414 N N . SER A 1 186 ? -10.528 -0.590 14.647 1.00 85.31 186 SER A N 1
ATOM 1415 C CA . SER A 1 186 ? -9.650 -1.438 13.843 1.00 85.31 186 SER A CA 1
ATOM 1416 C C . SER A 1 186 ? -9.438 -0.807 12.470 1.00 85.31 186 SER A C 1
ATOM 1418 O O . SER A 1 186 ? -10.373 -0.274 11.864 1.00 85.31 186 SER A O 1
ATOM 1420 N N . ALA A 1 187 ? -8.212 -0.893 11.966 1.00 90.25 187 ALA A N 1
ATOM 1421 C CA . ALA A 1 187 ? -7.883 -0.425 10.633 1.00 90.25 187 ALA A CA 1
ATOM 1422 C C . ALA A 1 187 ? -8.139 -1.518 9.584 1.00 90.25 187 ALA A C 1
ATOM 1424 O O . ALA A 1 187 ? -7.857 -2.696 9.805 1.00 90.25 187 ALA A O 1
ATOM 1425 N N . GLU A 1 188 ? -8.661 -1.124 8.430 1.00 91.25 188 GLU A N 1
ATOM 1426 C CA . GLU A 1 188 ? -8.845 -1.980 7.260 1.00 91.25 188 GLU A CA 1
ATOM 1427 C C . GLU A 1 188 ? -8.138 -1.348 6.067 1.00 91.25 188 GLU A C 1
ATOM 1429 O O . GLU A 1 188 ? -8.253 -0.141 5.873 1.00 91.25 188 GLU A O 1
ATOM 1434 N N . LEU A 1 189 ? -7.437 -2.142 5.261 1.00 92.69 189 LEU A N 1
ATOM 1435 C CA . LEU A 1 189 ? -6.727 -1.663 4.078 1.00 92.69 189 LEU A CA 1
ATOM 1436 C C . LEU A 1 189 ? -7.401 -2.197 2.816 1.00 92.69 189 LEU A C 1
ATOM 1438 O O . LEU A 1 189 ? -7.764 -3.367 2.761 1.00 92.69 189 LEU A O 1
ATOM 1442 N N . TYR A 1 190 ? -7.563 -1.350 1.810 1.00 92.25 190 TYR A N 1
ATOM 1443 C CA . TYR A 1 190 ? -8.187 -1.673 0.535 1.00 92.25 190 TYR A CA 1
ATOM 1444 C C . TYR A 1 190 ? -7.275 -1.220 -0.600 1.00 92.25 190 TYR A C 1
ATOM 1446 O O . TYR A 1 190 ? -6.905 -0.050 -0.646 1.00 92.25 190 TYR A O 1
ATOM 1454 N N . LEU A 1 191 ? -6.950 -2.132 -1.510 1.00 90.25 191 LEU A N 1
ATOM 1455 C CA . LEU A 1 191 ? -6.212 -1.879 -2.744 1.00 90.25 191 LEU A CA 1
ATOM 1456 C C . LEU A 1 191 ? -7.146 -2.175 -3.915 1.00 90.25 191 LEU A C 1
ATOM 1458 O O . LEU A 1 191 ? -7.639 -3.292 -4.030 1.00 90.25 191 LEU A O 1
ATOM 1462 N N . GLU A 1 192 ? -7.432 -1.172 -4.741 1.00 84.94 192 GLU A N 1
ATOM 1463 C CA . GLU A 1 192 ? -8.322 -1.291 -5.907 1.00 84.94 192 GLU A CA 1
ATOM 1464 C C . GLU A 1 192 ? -9.675 -1.955 -5.578 1.00 84.94 192 GLU A C 1
ATOM 1466 O O . GLU A 1 192 ? -10.158 -2.840 -6.279 1.00 84.94 192 GLU A O 1
ATOM 1471 N N . SER A 1 193 ? -10.301 -1.531 -4.476 1.00 77.81 193 SER A N 1
ATOM 1472 C CA . SER A 1 193 ? -11.554 -2.096 -3.934 1.00 77.81 193 SER A CA 1
ATOM 1473 C C . SER A 1 193 ? -11.463 -3.525 -3.369 1.00 77.81 193 SER A C 1
ATOM 1475 O O . SER A 1 193 ? -12.448 -4.041 -2.836 1.00 77.81 193 SER A O 1
ATOM 1477 N N . ALA A 1 194 ? -10.291 -4.160 -3.396 1.00 80.06 194 ALA A N 1
ATOM 1478 C CA . ALA A 1 194 ? -10.041 -5.423 -2.714 1.00 80.06 194 ALA A CA 1
ATOM 1479 C C . ALA A 1 194 ? -9.492 -5.170 -1.305 1.00 80.06 194 ALA A C 1
ATOM 1481 O O . ALA A 1 194 ? -8.487 -4.486 -1.119 1.00 80.06 194 ALA A O 1
ATOM 1482 N N . LYS A 1 195 ? -10.140 -5.740 -0.286 1.00 84.31 195 LYS A N 1
ATOM 1483 C CA . LYS A 1 195 ? -9.657 -5.657 1.098 1.00 84.31 195 LYS A CA 1
ATOM 1484 C C . LYS A 1 195 ? -8.372 -6.481 1.256 1.00 84.31 195 LYS A C 1
ATOM 1486 O O . LYS A 1 195 ? -8.384 -7.690 1.033 1.00 84.31 195 LYS A O 1
ATOM 1491 N N . LEU A 1 196 ? -7.289 -5.842 1.687 1.00 76.75 196 LEU A N 1
ATOM 1492 C CA . LEU A 1 196 ? -6.046 -6.485 2.103 1.00 76.75 196 LEU A CA 1
ATOM 1493 C C . LEU A 1 196 ? -6.167 -6.935 3.569 1.00 76.75 196 LEU A C 1
ATOM 1495 O O . LEU A 1 196 ? -6.669 -6.209 4.428 1.00 76.75 196 LEU A O 1
ATOM 1499 N N . TRP A 1 197 ? -5.752 -8.168 3.851 1.00 63.66 197 TRP A N 1
ATOM 1500 C CA . TRP A 1 197 ? -5.853 -8.808 5.169 1.00 63.66 197 TRP A CA 1
ATOM 1501 C C . TRP A 1 197 ? -4.555 -8.601 5.953 1.00 63.66 197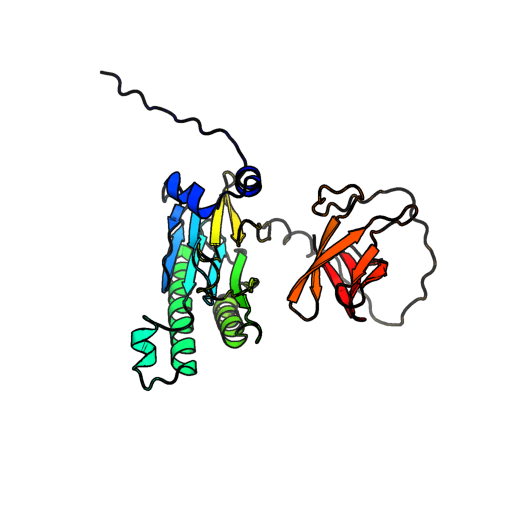 TRP A C 1
ATOM 1503 O O . TRP A 1 197 ? -3.528 -8.934 5.382 1.00 63.66 197 TRP A O 1
ATOM 1513 N N . PRO A 1 198 ? -4.567 -8.164 7.233 1.00 51.09 198 PRO A N 1
ATOM 1514 C CA . PRO A 1 198 ? -4.836 -9.124 8.300 1.00 51.09 198 PRO A CA 1
ATOM 1515 C C . PRO A 1 198 ? -5.697 -8.571 9.444 1.00 51.09 198 PRO A C 1
ATOM 1517 O O . PRO A 1 198 ? -5.516 -7.450 9.909 1.00 51.09 198 PRO A O 1
ATOM 1520 N N . SER A 1 199 ? -6.635 -9.375 9.949 1.00 36.78 199 SER A N 1
ATOM 1521 C CA . SER A 1 199 ? -7.270 -9.053 11.232 1.00 36.78 199 SER A CA 1
ATOM 1522 C C . SER A 1 199 ? -6.250 -9.274 12.364 1.00 36.78 199 SER A C 1
ATOM 1524 O O . SER A 1 199 ? -5.661 -10.356 12.416 1.00 36.78 199 SER A O 1
ATOM 1526 N N . PRO A 1 200 ? -6.039 -8.317 13.288 1.00 41.00 200 PRO A N 1
ATOM 1527 C CA . PRO A 1 200 ? -5.050 -8.424 14.369 1.00 41.00 200 PRO A CA 1
ATOM 1528 C C . PRO A 1 200 ? -5.317 -9.553 15.388 1.00 41.00 200 PRO A C 1
ATOM 1530 O O . PRO A 1 200 ? -4.494 -9.799 16.266 1.00 41.00 200 PRO A O 1
ATOM 1533 N N . GLU A 1 201 ? -6.429 -10.282 15.278 1.00 39.25 201 GLU A N 1
ATOM 1534 C CA . GLU A 1 201 ? -6.786 -11.371 16.199 1.00 39.25 201 GLU A CA 1
ATOM 1535 C C . GLU A 1 201 ? -6.112 -12.721 15.889 1.00 39.25 201 GLU A C 1
ATOM 1537 O O . GLU A 1 201 ? -6.099 -13.605 16.745 1.00 39.25 201 GLU A O 1
ATOM 1542 N N . SER A 1 202 ? -5.502 -12.912 14.712 1.00 31.34 202 SER A N 1
ATOM 1543 C CA . SER A 1 202 ? -4.921 -14.218 14.346 1.00 31.34 202 SER A CA 1
ATOM 1544 C C . SER A 1 202 ? -3.551 -14.521 14.970 1.00 31.34 202 SER A C 1
ATOM 1546 O O . SER A 1 202 ? -3.088 -15.658 14.893 1.00 31.34 202 SER A O 1
ATOM 1548 N N . SER A 1 203 ? -2.899 -13.548 15.611 1.00 36.50 203 SER A N 1
ATOM 1549 C CA . SER A 1 203 ? -1.522 -13.704 16.113 1.00 36.50 203 SER A CA 1
ATOM 1550 C C . SER A 1 203 ? -1.426 -14.334 17.510 1.00 36.50 203 SER A C 1
ATOM 1552 O O . SER A 1 203 ? -0.354 -14.789 17.899 1.00 36.50 203 SER A O 1
ATOM 1554 N N . ASN A 1 204 ? -2.530 -14.425 18.260 1.00 32.25 204 ASN A N 1
ATOM 1555 C CA . ASN A 1 204 ? -2.505 -14.867 19.663 1.00 32.25 204 ASN A CA 1
ATOM 1556 C C . ASN A 1 204 ? -2.836 -16.354 19.893 1.00 32.25 204 ASN A C 1
ATOM 1558 O O . ASN A 1 204 ? -2.871 -16.781 21.044 1.00 32.25 204 ASN A O 1
ATOM 1562 N N . GLN A 1 205 ? -3.056 -17.166 18.850 1.00 33.16 205 GLN A N 1
ATOM 1563 C CA . GLN A 1 205 ? -3.460 -18.576 19.029 1.00 33.16 205 GLN A CA 1
ATOM 1564 C C . GLN A 1 205 ? -2.431 -19.645 18.624 1.00 33.16 205 GLN A C 1
ATOM 1566 O O . GLN A 1 205 ? -2.695 -20.823 18.838 1.00 33.16 205 GLN A O 1
ATOM 1571 N N . VAL A 1 206 ? -1.244 -19.296 18.111 1.00 32.56 206 VAL A N 1
ATOM 1572 C CA . VAL A 1 206 ? -0.289 -20.316 17.607 1.00 32.56 206 VAL A CA 1
ATOM 1573 C C . VAL A 1 206 ? 0.877 -20.609 18.571 1.00 32.56 206 VAL A C 1
ATOM 1575 O O . VAL A 1 206 ? 1.655 -21.529 18.346 1.00 32.56 206 VAL A O 1
ATOM 1578 N N . ALA A 1 207 ? 0.993 -19.910 19.704 1.00 31.86 207 ALA A N 1
ATOM 1579 C CA . ALA A 1 207 ? 2.164 -20.049 20.580 1.00 31.86 207 ALA A CA 1
ATOM 1580 C C . ALA A 1 207 ? 2.188 -21.299 21.491 1.00 31.86 207 ALA A C 1
ATOM 1582 O O . ALA A 1 207 ? 3.182 -21.508 22.175 1.00 31.86 207 ALA A O 1
ATOM 1583 N N . ASN A 1 208 ? 1.158 -22.154 21.502 1.00 29.78 208 ASN A N 1
ATOM 1584 C CA . ASN A 1 208 ? 1.075 -23.283 22.443 1.00 29.78 208 ASN A CA 1
ATOM 1585 C C . ASN A 1 208 ? 0.764 -24.629 21.779 1.00 29.78 208 ASN A C 1
ATOM 1587 O O . ASN A 1 208 ? -0.073 -25.385 22.263 1.00 29.78 208 ASN A O 1
ATOM 1591 N N . THR A 1 209 ? 1.422 -24.986 20.677 1.00 31.92 209 THR A N 1
ATOM 1592 C CA . THR A 1 209 ? 1.533 -26.407 20.301 1.00 31.92 209 THR A CA 1
ATOM 1593 C C . THR A 1 209 ? 2.718 -26.598 19.367 1.00 31.92 209 THR A C 1
ATOM 1595 O O . THR A 1 209 ? 2.594 -26.300 18.190 1.00 31.92 209 THR A O 1
ATOM 1598 N N . LEU A 1 210 ? 3.864 -27.044 19.893 1.00 30.42 210 LEU A N 1
ATOM 1599 C CA . LEU A 1 210 ? 4.851 -27.913 19.225 1.00 30.42 210 LEU A CA 1
ATOM 1600 C C . LEU A 1 210 ? 6.100 -28.017 20.111 1.00 30.42 210 LEU A C 1
ATOM 1602 O O . LEU A 1 210 ? 7.137 -27.408 19.867 1.00 30.42 210 LEU A O 1
ATOM 1606 N N . ALA A 1 211 ? 5.980 -28.828 21.160 1.00 30.12 211 ALA A N 1
ATOM 1607 C CA . ALA A 1 211 ? 7.124 -29.521 21.724 1.00 30.12 211 ALA A CA 1
ATOM 1608 C C . ALA A 1 211 ? 7.134 -30.951 21.162 1.00 30.12 211 ALA A C 1
ATOM 1610 O O . ALA A 1 211 ? 6.092 -31.600 21.084 1.00 30.12 211 ALA A O 1
ATOM 1611 N N . THR A 1 212 ? 8.336 -31.424 20.823 1.00 31.33 212 THR A N 1
ATOM 1612 C CA . THR A 1 212 ? 8.733 -32.819 20.542 1.00 31.33 212 THR A CA 1
ATOM 1613 C C . THR A 1 212 ? 8.136 -33.525 19.315 1.00 31.33 212 THR A C 1
ATOM 1615 O O . THR A 1 212 ? 7.028 -34.042 19.347 1.00 31.33 212 THR A O 1
ATOM 1618 N N . SER A 1 213 ? 8.944 -33.729 18.270 1.00 28.52 213 SER A N 1
ATOM 1619 C CA . SER A 1 213 ? 9.588 -35.036 18.018 1.00 28.52 213 SER A CA 1
ATOM 1620 C C . SER A 1 213 ? 10.343 -35.070 16.681 1.00 28.52 213 SER A C 1
ATOM 1622 O O . SER A 1 213 ? 9.979 -34.457 15.684 1.00 28.52 213 SER A O 1
ATOM 1624 N N . SER A 1 214 ? 11.462 -35.777 16.722 1.00 31.67 214 SER A N 1
ATOM 1625 C CA . SER A 1 214 ? 12.456 -36.008 15.683 1.00 31.67 214 SER A CA 1
ATOM 1626 C C . SER A 1 214 ? 12.111 -37.202 14.782 1.00 31.67 214 SER A C 1
ATOM 1628 O O . SER A 1 214 ? 11.801 -38.269 15.302 1.00 31.67 214 SER A O 1
ATOM 1630 N N . GLY A 1 215 ? 12.364 -37.074 13.475 1.00 26.12 215 GLY A N 1
ATOM 1631 C CA . GLY A 1 215 ? 12.830 -38.177 12.620 1.00 26.12 215 GLY A CA 1
ATOM 1632 C C . GLY A 1 215 ? 11.798 -39.005 11.829 1.00 26.12 215 GLY A C 1
ATOM 1633 O O . GLY A 1 215 ? 10.845 -39.533 12.379 1.00 26.12 215 GLY A O 1
ATOM 1634 N N . A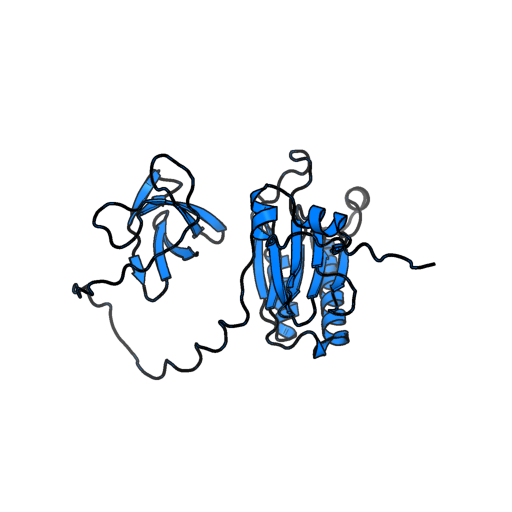RG A 1 216 ? 12.169 -39.238 10.555 1.00 27.44 216 ARG A N 1
ATOM 1635 C CA . ARG A 1 216 ? 11.768 -40.300 9.599 1.00 27.44 216 ARG A CA 1
ATOM 1636 C C . ARG A 1 216 ? 10.458 -40.172 8.795 1.00 27.44 216 ARG A C 1
ATOM 1638 O O . ARG A 1 216 ? 9.365 -40.251 9.324 1.00 27.44 216 ARG A O 1
ATOM 1645 N N . GLN A 1 217 ? 10.691 -40.157 7.474 1.00 25.69 217 GLN A N 1
ATOM 1646 C CA . GLN A 1 217 ? 10.100 -40.998 6.417 1.00 25.69 217 GLN A CA 1
ATOM 1647 C C . GLN A 1 217 ? 8.581 -40.907 6.172 1.00 25.69 217 GLN A C 1
ATOM 1649 O O . GLN A 1 217 ? 7.762 -41.192 7.035 1.00 25.69 217 GLN A O 1
ATOM 1654 N N . TRP A 1 218 ? 8.238 -40.557 4.929 1.00 25.16 218 TRP A N 1
ATOM 1655 C CA . TRP A 1 218 ? 6.877 -40.468 4.396 1.00 25.16 218 TRP A CA 1
ATOM 1656 C C . TRP A 1 218 ? 6.073 -41.761 4.624 1.00 25.16 218 TRP A C 1
ATOM 1658 O O . TRP A 1 218 ? 6.516 -42.817 4.164 1.00 25.16 218 TRP A O 1
ATOM 1668 N N . PRO A 1 219 ? 4.882 -41.706 5.246 1.00 28.80 219 PRO A N 1
ATOM 1669 C CA . PRO A 1 219 ? 3.928 -42.798 5.168 1.00 28.80 219 PRO A CA 1
ATOM 1670 C C . PRO A 1 219 ? 3.071 -42.663 3.901 1.00 28.80 219 PRO A C 1
ATOM 1672 O O . PRO A 1 219 ? 2.622 -41.576 3.536 1.00 28.80 219 PRO A O 1
ATOM 1675 N N . SER A 1 220 ? 2.842 -43.791 3.229 1.00 26.38 220 SER A N 1
ATOM 1676 C CA . SER A 1 220 ? 1.815 -43.938 2.194 1.00 26.38 220 SER A CA 1
ATOM 1677 C C . SER A 1 220 ? 0.422 -43.605 2.756 1.00 26.38 220 SER A C 1
ATOM 1679 O O . SER A 1 220 ? 0.182 -43.824 3.946 1.00 26.38 220 SER A O 1
ATOM 1681 N N . PRO A 1 221 ? -0.514 -43.099 1.934 1.00 29.20 221 PRO A N 1
ATOM 1682 C CA . PRO A 1 221 ? -1.823 -42.687 2.416 1.00 29.20 221 PRO A CA 1
ATOM 1683 C C . PRO A 1 221 ? -2.681 -43.914 2.733 1.00 29.20 221 PRO A C 1
ATOM 1685 O O . PRO A 1 221 ? -3.208 -44.574 1.839 1.00 29.20 221 PRO A O 1
ATOM 1688 N N . THR A 1 222 ? -2.848 -44.211 4.018 1.00 25.70 222 THR A N 1
ATOM 1689 C CA . THR A 1 222 ? -3.944 -45.059 4.489 1.00 25.70 222 THR A CA 1
ATOM 1690 C C . THR A 1 222 ? -5.187 -44.185 4.603 1.00 25.70 222 THR A C 1
ATOM 1692 O O . THR A 1 222 ? -5.194 -43.188 5.328 1.00 25.70 222 THR A O 1
ATOM 1695 N N . ALA A 1 223 ? -6.229 -44.546 3.858 1.00 31.05 223 ALA A N 1
ATOM 1696 C CA . ALA A 1 223 ? -7.524 -43.887 3.893 1.00 31.05 223 ALA A CA 1
ATOM 1697 C C . ALA A 1 223 ? -8.119 -43.962 5.309 1.00 31.05 223 ALA A C 1
ATOM 1699 O O . ALA A 1 223 ? -8.518 -45.030 5.770 1.00 31.05 223 ALA A O 1
ATOM 1700 N N . SER A 1 224 ? -8.192 -42.816 5.982 1.00 26.67 224 SER A N 1
ATOM 1701 C CA . SER A 1 224 ? -8.989 -42.641 7.193 1.00 26.67 224 SER A CA 1
ATOM 1702 C C . SER A 1 224 ? -10.242 -41.865 6.810 1.00 26.67 224 SER A C 1
ATOM 1704 O O . SER A 1 224 ? -10.195 -40.654 6.613 1.00 26.67 224 SER A O 1
ATOM 1706 N N . TYR A 1 225 ? -11.352 -42.587 6.674 1.00 28.16 225 TYR A N 1
ATOM 1707 C CA . TYR A 1 225 ? -12.698 -42.031 6.572 1.00 28.16 225 TYR A CA 1
ATOM 1708 C C . TYR A 1 225 ? -12.956 -41.115 7.780 1.00 28.16 225 TYR A C 1
ATOM 1710 O O . TYR A 1 225 ? -13.043 -41.590 8.911 1.00 28.16 225 TYR A O 1
ATOM 1718 N N . ILE A 1 226 ? -13.105 -39.811 7.546 1.00 31.56 226 ILE A N 1
ATOM 1719 C CA . ILE A 1 226 ? -13.732 -38.896 8.503 1.00 31.56 226 ILE A CA 1
ATOM 1720 C C . ILE A 1 226 ? -15.019 -38.411 7.850 1.00 31.56 226 ILE A C 1
ATOM 1722 O O . ILE A 1 226 ? -15.014 -37.570 6.956 1.00 31.56 226 ILE A O 1
ATOM 1726 N N . SER A 1 227 ? -16.133 -38.993 8.285 1.00 31.58 227 SER A N 1
ATOM 1727 C CA . SER A 1 227 ? -17.469 -38.615 7.849 1.00 31.58 227 SER A CA 1
ATOM 1728 C C . SER A 1 227 ? -17.847 -37.220 8.355 1.00 31.58 227 SER A C 1
ATOM 1730 O O . SER A 1 227 ? -17.738 -36.945 9.550 1.00 31.58 227 SER A O 1
ATOM 1732 N N . GLY A 1 228 ? -18.442 -36.409 7.480 1.00 29.22 228 GLY A N 1
ATOM 1733 C CA . GLY A 1 228 ? -19.625 -35.637 7.870 1.00 29.22 228 GLY A CA 1
ATOM 1734 C C . GLY A 1 228 ? -19.436 -34.217 8.403 1.00 29.22 228 GLY A C 1
ATOM 1735 O O . GLY A 1 228 ? -20.320 -33.737 9.105 1.00 29.22 228 GLY A O 1
ATOM 1736 N N . GLN A 1 229 ? -18.370 -33.499 8.044 1.00 28.17 229 GLN A N 1
ATOM 1737 C CA . GLN A 1 229 ? -18.409 -32.033 8.104 1.00 28.17 229 GLN A CA 1
ATOM 1738 C C . GLN A 1 229 ? -18.094 -31.439 6.738 1.00 28.17 229 GLN A C 1
ATOM 1740 O O . GLN A 1 229 ? -16.938 -31.361 6.330 1.00 28.17 229 GLN A O 1
ATOM 1745 N N . GLN A 1 230 ? -19.147 -30.987 6.055 1.00 31.02 230 GLN A N 1
ATOM 1746 C CA . GLN A 1 230 ? -19.058 -30.091 4.910 1.00 31.02 230 GLN A CA 1
ATOM 1747 C C . GLN A 1 230 ? -18.360 -28.808 5.391 1.00 31.02 230 GLN A C 1
ATOM 1749 O O . GLN A 1 230 ? -18.984 -27.898 5.935 1.00 31.02 230 GLN A O 1
ATOM 1754 N N . ARG A 1 231 ? -17.029 -28.748 5.280 1.00 34.28 231 ARG A N 1
ATOM 1755 C CA . ARG A 1 231 ? -16.289 -27.502 5.478 1.00 34.28 231 ARG A CA 1
ATOM 1756 C C . ARG A 1 231 ? -16.659 -26.614 4.297 1.00 34.28 231 ARG A C 1
ATOM 1758 O O . ARG A 1 231 ? -16.152 -26.804 3.199 1.00 34.28 231 ARG A O 1
ATOM 1765 N N . THR A 1 232 ? -17.595 -25.692 4.499 1.00 33.69 232 THR A N 1
ATOM 1766 C CA . THR A 1 232 ? -17.998 -24.708 3.489 1.00 33.69 232 THR A CA 1
ATOM 1767 C C . THR A 1 232 ? -16.819 -23.791 3.179 1.00 33.69 232 THR A C 1
ATOM 1769 O O . THR A 1 232 ? -16.573 -22.805 3.876 1.00 33.69 232 THR A O 1
ATOM 1772 N N . TRP A 1 233 ? -16.069 -24.129 2.135 1.00 35.72 233 TRP A N 1
ATOM 1773 C CA . TRP A 1 233 ? -15.094 -23.240 1.519 1.00 35.72 233 TRP A CA 1
ATOM 1774 C C . TRP A 1 233 ? -15.859 -22.232 0.655 1.00 35.72 233 TRP A C 1
ATOM 1776 O O . TRP A 1 233 ? -16.424 -22.593 -0.373 1.00 35.72 233 TRP A O 1
ATOM 1786 N N . MET A 1 234 ? -15.925 -20.971 1.094 1.00 33.81 234 MET A N 1
ATOM 1787 C CA . MET A 1 234 ? -16.556 -19.892 0.326 1.00 33.81 234 MET A CA 1
ATOM 1788 C C . MET A 1 234 ? -15.492 -19.151 -0.492 1.00 33.81 234 MET A C 1
ATOM 1790 O O . MET A 1 234 ? -14.756 -18.342 0.073 1.00 33.81 234 MET A O 1
ATOM 1794 N N . GLY A 1 235 ? -15.408 -19.446 -1.791 1.00 36.00 235 GLY A N 1
ATOM 1795 C CA . GLY A 1 235 ? -14.806 -18.553 -2.790 1.00 36.00 235 GLY A CA 1
ATOM 1796 C C . GLY A 1 235 ? -15.824 -17.507 -3.262 1.00 36.00 235 GLY A C 1
ATOM 1797 O O . GLY A 1 235 ? -17.007 -17.594 -2.919 1.00 36.00 235 GLY A O 1
ATOM 1798 N N . TYR A 1 236 ? -15.400 -16.521 -4.054 1.00 36.69 236 TYR A N 1
ATOM 1799 C CA . TYR A 1 236 ? -16.356 -15.616 -4.699 1.00 36.69 236 TYR A CA 1
ATOM 1800 C C . TYR A 1 236 ? -17.087 -16.387 -5.807 1.00 36.69 236 TYR A C 1
ATOM 1802 O O . TYR A 1 236 ? -16.457 -16.877 -6.746 1.00 36.69 236 TYR A O 1
ATOM 1810 N N . SER A 1 237 ? -18.409 -16.533 -5.675 1.00 35.03 237 SER A N 1
ATOM 1811 C CA . SER A 1 237 ? -19.257 -17.131 -6.712 1.00 35.03 237 SER A CA 1
ATOM 1812 C C . SER A 1 237 ? -19.397 -16.158 -7.869 1.00 35.03 237 SER A C 1
ATOM 1814 O O . SER A 1 237 ? -19.858 -15.033 -7.674 1.00 35.03 237 SER A O 1
ATOM 1816 N N . LEU A 1 238 ? -19.048 -16.598 -9.075 1.00 32.28 238 LEU A N 1
ATOM 1817 C CA . LEU A 1 238 ? -19.484 -15.906 -10.279 1.00 32.28 238 LEU A CA 1
ATOM 1818 C C . LEU A 1 238 ? -20.920 -16.338 -10.583 1.00 32.28 238 LEU A C 1
ATOM 1820 O O . LEU A 1 238 ? -21.272 -17.511 -10.455 1.00 32.28 238 LEU A O 1
ATOM 1824 N N . SER A 1 239 ? -21.775 -15.387 -10.952 1.00 29.66 239 SER A N 1
ATOM 1825 C CA . SER A 1 239 ? -23.111 -15.689 -11.457 1.00 29.66 239 SER A CA 1
ATOM 1826 C C . SER A 1 239 ? -22.984 -16.238 -12.881 1.00 29.66 239 SER A C 1
ATOM 1828 O O . SER A 1 239 ? -22.826 -15.471 -13.830 1.00 29.66 239 SER A O 1
ATOM 1830 N N . GLY A 1 240 ? -23.024 -17.562 -13.017 1.00 37.66 240 GLY A N 1
ATOM 1831 C CA . GLY A 1 240 ? -23.023 -18.287 -14.285 1.00 37.66 240 GLY A CA 1
ATOM 1832 C C . GLY A 1 240 ? -23.882 -19.556 -14.187 1.00 37.66 240 GLY A C 1
ATOM 1833 O O . GLY A 1 240 ? -24.197 -19.988 -13.078 1.00 37.66 240 GLY A O 1
ATOM 1834 N N . PRO A 1 241 ? -24.298 -20.146 -15.322 1.00 36.53 241 PRO A N 1
ATOM 1835 C CA . PRO A 1 241 ? -25.188 -21.314 -15.362 1.00 36.53 241 PRO A CA 1
ATOM 1836 C C . PRO A 1 241 ? -24.564 -22.600 -14.789 1.00 36.53 241 PRO A C 1
ATOM 1838 O O . PRO A 1 241 ? -25.275 -23.574 -14.563 1.00 36.53 241 PRO A O 1
ATOM 1841 N N . GLU A 1 242 ? -23.263 -22.588 -14.496 1.00 53.41 242 GLU A N 1
ATOM 1842 C CA . GLU A 1 242 ? -22.548 -23.636 -13.775 1.00 53.41 242 GLU A CA 1
ATOM 1843 C C . GLU A 1 242 ? -21.823 -22.988 -12.580 1.00 53.41 242 GLU A C 1
ATOM 1845 O O . GLU A 1 242 ? -21.316 -21.870 -12.680 1.00 53.41 242 GLU A O 1
ATOM 1850 N N . SER A 1 243 ? -21.792 -23.654 -11.424 1.00 56.22 243 SER A N 1
ATOM 1851 C CA . SER A 1 243 ? -21.257 -23.139 -10.152 1.00 56.22 243 SER A CA 1
ATOM 1852 C C . SER A 1 243 ? -19.726 -23.012 -10.157 1.00 56.22 243 SER A C 1
ATOM 1854 O O . SER A 1 243 ? -19.015 -23.848 -9.594 1.00 56.22 243 SER A O 1
ATOM 1856 N N . HIS A 1 244 ? -19.220 -21.979 -10.828 1.00 58.62 244 HIS A N 1
ATOM 1857 C CA . HIS A 1 244 ? -17.798 -21.667 -10.931 1.00 58.62 244 HIS A CA 1
ATOM 1858 C C . HIS A 1 244 ? -17.408 -20.687 -9.810 1.00 58.62 244 HIS A C 1
ATOM 1860 O O . HIS A 1 244 ? -18.051 -19.652 -9.601 1.00 58.62 244 HIS A O 1
ATOM 1866 N N . LEU A 1 245 ? -16.355 -21.026 -9.068 1.00 68.19 245 LEU A N 1
ATOM 1867 C CA . LEU A 1 245 ? -15.736 -20.194 -8.037 1.00 68.19 245 LEU A CA 1
ATOM 1868 C C . LEU A 1 245 ? -14.396 -19.670 -8.557 1.00 68.19 245 LEU A C 1
ATOM 1870 O O . LEU A 1 245 ? -13.718 -20.360 -9.311 1.00 68.19 245 LEU A O 1
ATOM 1874 N N . ILE A 1 246 ? -13.981 -18.481 -8.123 1.00 70.50 246 ILE A N 1
ATOM 1875 C CA . ILE A 1 246 ? -12.604 -18.011 -8.327 1.00 70.50 246 ILE A CA 1
ATOM 1876 C C . ILE A 1 246 ? -11.847 -18.114 -7.005 1.00 70.50 246 ILE A C 1
ATOM 1878 O O . ILE A 1 246 ? -12.313 -17.608 -5.980 1.00 70.50 246 ILE A O 1
ATOM 1882 N N . LEU A 1 247 ? -10.686 -18.768 -7.038 1.00 70.75 247 LEU A N 1
ATOM 1883 C CA . LEU A 1 247 ? -9.754 -18.866 -5.915 1.00 70.75 247 LEU A CA 1
ATOM 1884 C C . LEU A 1 247 ? -8.485 -18.081 -6.231 1.00 70.75 247 LEU A C 1
ATOM 1886 O O . LEU A 1 247 ? -8.047 -18.040 -7.378 1.00 70.75 247 LEU A O 1
ATOM 1890 N N . SER A 1 248 ? -7.885 -17.463 -5.218 1.00 65.88 248 SER A N 1
ATOM 1891 C CA . SER A 1 248 ? -6.623 -16.745 -5.379 1.00 65.88 248 SER A CA 1
ATOM 1892 C C . SER A 1 248 ? -5.470 -17.624 -4.904 1.00 65.88 248 SER A C 1
ATOM 1894 O O . SER A 1 248 ? -5.573 -18.299 -3.882 1.00 65.88 248 SER A O 1
ATOM 1896 N N . CYS A 1 249 ? -4.363 -17.658 -5.634 1.00 68.81 249 CYS A N 1
ATOM 1897 C CA . CYS A 1 249 ? -3.197 -18.448 -5.248 1.00 68.81 249 CYS A CA 1
ATOM 1898 C C . CYS A 1 249 ? -1.893 -17.778 -5.675 1.00 68.81 249 CYS A C 1
ATOM 1900 O O . CYS A 1 249 ? -1.873 -16.973 -6.603 1.00 68.81 249 CYS A O 1
ATOM 1902 N N . GLY A 1 250 ? -0.806 -18.100 -4.974 1.00 58.91 250 GLY A N 1
ATOM 1903 C CA . GLY A 1 250 ? 0.542 -17.687 -5.355 1.00 58.91 250 GLY A CA 1
ATOM 1904 C C . GLY A 1 250 ? 1.178 -18.724 -6.279 1.00 58.91 250 GLY A C 1
ATOM 1905 O O . GLY A 1 250 ? 1.434 -19.846 -5.844 1.00 58.91 250 GLY A O 1
ATOM 1906 N N . ILE A 1 251 ? 1.461 -18.358 -7.529 1.00 61.72 251 ILE A N 1
ATOM 1907 C CA . ILE A 1 251 ? 2.135 -19.201 -8.524 1.00 61.72 251 ILE A CA 1
ATOM 1908 C C . ILE A 1 251 ? 3.425 -18.497 -8.930 1.00 61.72 251 ILE A C 1
ATOM 1910 O O . ILE A 1 251 ? 3.384 -17.368 -9.403 1.00 61.72 251 ILE A O 1
ATOM 1914 N N . ALA A 1 252 ? 4.576 -19.149 -8.738 1.00 58.41 252 ALA A N 1
ATOM 1915 C CA . ALA A 1 252 ? 5.888 -18.582 -9.073 1.00 58.41 252 ALA A CA 1
ATOM 1916 C C . ALA A 1 252 ? 6.156 -17.176 -8.475 1.00 58.41 252 ALA A C 1
ATOM 1918 O O . ALA A 1 252 ? 6.900 -16.386 -9.044 1.00 58.41 252 ALA A O 1
ATOM 1919 N N . GLY A 1 253 ? 5.566 -16.871 -7.313 1.00 53.28 253 GLY A N 1
ATOM 1920 C CA . GLY A 1 253 ? 5.687 -15.564 -6.654 1.00 53.28 253 GLY A CA 1
ATOM 1921 C C . GLY A 1 253 ? 4.654 -14.520 -7.091 1.00 53.28 253 GLY A C 1
ATOM 1922 O O . GLY A 1 253 ? 4.613 -13.443 -6.506 1.00 53.28 253 GLY A O 1
ATOM 1923 N N . GLU A 1 254 ? 3.782 -14.838 -8.050 1.00 55.53 254 GLU A N 1
ATOM 1924 C CA . GLU A 1 254 ? 2.703 -13.964 -8.513 1.00 55.53 254 GLU A CA 1
ATOM 1925 C C . GLU A 1 254 ? 1.349 -14.413 -7.967 1.00 55.53 254 GLU A C 1
ATOM 1927 O O . GLU A 1 254 ? 1.039 -15.606 -7.930 1.00 55.53 254 GLU A O 1
ATOM 1932 N N . ARG A 1 255 ? 0.504 -13.455 -7.575 1.00 70.88 255 ARG A N 1
ATOM 1933 C CA . ARG A 1 255 ? -0.873 -13.749 -7.174 1.00 70.88 255 ARG A CA 1
ATOM 1934 C C . ARG A 1 255 ? -1.745 -13.889 -8.419 1.00 70.88 255 ARG A C 1
ATOM 1936 O O . ARG A 1 255 ? -1.901 -12.934 -9.172 1.00 70.88 255 ARG A O 1
ATOM 1943 N N . GLN A 1 256 ? -2.335 -15.062 -8.613 1.00 71.81 256 GLN A N 1
ATOM 1944 C CA . GLN A 1 256 ? -3.195 -15.371 -9.751 1.00 71.81 256 GLN A CA 1
ATOM 1945 C C . GLN A 1 256 ? -4.562 -15.866 -9.280 1.00 71.81 256 GLN A C 1
ATOM 1947 O O . GLN A 1 256 ? -4.685 -16.580 -8.282 1.00 71.81 256 GLN A O 1
ATOM 1952 N N . ASN A 1 257 ? -5.595 -15.471 -10.018 1.00 79.12 257 ASN A N 1
ATOM 1953 C CA . ASN A 1 257 ? -6.949 -15.968 -9.839 1.00 79.12 257 ASN A CA 1
ATOM 1954 C C . ASN A 1 257 ? -7.144 -17.185 -10.739 1.00 79.12 257 ASN A C 1
ATOM 1956 O O . ASN A 1 257 ? -6.926 -17.107 -11.946 1.00 79.12 257 ASN A O 1
ATOM 1960 N N . VAL A 1 258 ? -7.550 -18.298 -10.143 1.00 80.56 258 VAL A N 1
ATOM 1961 C CA . VAL A 1 258 ? -7.765 -19.570 -10.826 1.00 80.56 258 VAL A CA 1
ATOM 1962 C C . VAL A 1 258 ? -9.224 -19.981 -10.705 1.00 80.56 258 VAL A C 1
ATOM 1964 O O . VAL A 1 258 ? -9.873 -19.777 -9.676 1.00 80.56 258 VAL A O 1
ATOM 1967 N N . GLU A 1 259 ? -9.749 -20.537 -11.789 1.00 83.94 259 GLU A N 1
ATOM 1968 C CA . GLU A 1 259 ? -11.111 -21.047 -11.844 1.00 83.94 259 GLU A CA 1
ATOM 1969 C C . GLU A 1 259 ? -11.206 -22.349 -11.050 1.00 83.94 259 GLU A C 1
ATOM 1971 O O . GLU A 1 259 ? -10.342 -23.218 -11.157 1.00 83.94 259 GLU A O 1
ATOM 1976 N N . ALA A 1 260 ? -12.256 -22.487 -10.252 1.00 83.31 260 ALA A N 1
ATOM 1977 C CA . ALA A 1 260 ? -12.506 -23.646 -9.421 1.00 83.31 260 ALA A CA 1
ATOM 1978 C C . ALA A 1 260 ? -13.937 -24.156 -9.608 1.00 83.31 260 ALA A C 1
ATOM 1980 O O . ALA A 1 260 ? -14.886 -23.376 -9.707 1.00 83.31 260 ALA A O 1
ATOM 1981 N N . ARG A 1 261 ? -14.105 -25.479 -9.623 1.00 85.12 261 ARG A N 1
ATOM 1982 C CA . ARG A 1 261 ? -15.400 -26.140 -9.814 1.00 85.12 261 ARG A CA 1
ATOM 1983 C C . ARG A 1 261 ? -15.571 -27.275 -8.819 1.00 85.12 261 ARG A C 1
ATOM 1985 O O . ARG A 1 261 ? -14.674 -28.094 -8.641 1.00 85.12 261 ARG A O 1
ATOM 1992 N N . TRP A 1 262 ? -16.746 -27.348 -8.206 1.00 80.50 262 TRP A N 1
ATOM 1993 C CA . TRP A 1 262 ? -17.155 -28.524 -7.443 1.00 80.50 262 TRP A CA 1
ATOM 1994 C C . TRP A 1 262 ? -17.696 -29.584 -8.396 1.00 80.50 262 TRP A C 1
ATOM 1996 O O . TRP A 1 262 ? -18.552 -29.295 -9.233 1.00 80.50 262 TRP A O 1
ATOM 2006 N N . THR A 1 263 ? -17.172 -30.799 -8.287 1.00 75.94 263 THR A N 1
ATOM 2007 C CA . THR A 1 263 ? -17.669 -31.969 -9.010 1.00 75.94 263 THR A CA 1
ATOM 2008 C C . THR A 1 263 ? -18.384 -32.895 -8.035 1.00 75.94 263 THR A C 1
ATOM 2010 O O . THR A 1 263 ? -17.980 -33.032 -6.877 1.00 75.94 263 THR A O 1
ATOM 2013 N N . ASP A 1 264 ? -19.479 -33.502 -8.491 1.00 75.06 264 ASP A N 1
ATOM 2014 C CA . ASP A 1 264 ? -20.296 -34.370 -7.646 1.00 75.06 264 ASP A CA 1
ATOM 2015 C C . ASP A 1 264 ? -19.461 -35.531 -7.089 1.00 75.06 264 ASP A C 1
ATOM 2017 O O . ASP A 1 264 ? -18.745 -36.220 -7.818 1.00 75.06 264 ASP A O 1
ATOM 2021 N N . GLY A 1 265 ? -19.552 -35.739 -5.774 1.00 74.94 265 GLY A N 1
ATOM 2022 C CA . GLY A 1 265 ? -18.827 -36.800 -5.073 1.00 74.94 265 GLY A CA 1
ATOM 2023 C C . GLY A 1 265 ? -17.374 -36.480 -4.703 1.00 74.94 265 GLY A C 1
ATOM 2024 O O . GLY A 1 265 ? -16.690 -37.374 -4.211 1.00 74.94 265 GLY A O 1
ATOM 2025 N N . GLN A 1 266 ? -16.893 -35.247 -4.906 1.00 72.38 266 GLN A N 1
ATOM 2026 C CA . GLN A 1 266 ? -15.587 -34.798 -4.407 1.00 72.38 266 GLN A CA 1
ATOM 2027 C C . GLN A 1 266 ? -15.721 -33.961 -3.127 1.00 72.38 266 GLN A C 1
ATOM 2029 O O . GLN A 1 266 ? -16.581 -33.087 -3.025 1.00 72.38 266 GLN A O 1
ATOM 2034 N N . ASP A 1 267 ? -14.812 -34.183 -2.174 1.00 74.25 267 ASP A N 1
ATOM 2035 C CA . ASP A 1 267 ? -14.753 -33.430 -0.910 1.00 74.25 267 ASP A CA 1
ATOM 2036 C C . ASP A 1 267 ? -14.139 -32.024 -1.066 1.00 74.25 267 ASP A C 1
ATOM 2038 O O . ASP A 1 267 ? -14.288 -31.175 -0.181 1.00 74.25 267 ASP A O 1
ATOM 2042 N N . TYR A 1 268 ? -13.458 -31.760 -2.188 1.00 79.31 268 TYR A N 1
ATOM 2043 C CA . TYR A 1 268 ? -12.758 -30.505 -2.471 1.00 79.31 268 TYR A CA 1
ATOM 2044 C C . TYR A 1 268 ? -12.955 -30.062 -3.933 1.00 79.31 268 TYR A C 1
ATOM 2046 O O . TYR A 1 268 ? -13.145 -30.915 -4.805 1.00 79.31 268 TYR A O 1
ATOM 2054 N N . PRO A 1 269 ? -12.895 -28.750 -4.240 1.00 81.75 269 PRO A N 1
ATOM 2055 C CA . PRO A 1 269 ? -13.080 -28.267 -5.605 1.00 81.75 269 PRO A CA 1
ATOM 2056 C C . PRO A 1 269 ? -11.889 -28.648 -6.490 1.00 81.75 269 PRO A C 1
ATOM 2058 O O . PRO A 1 269 ? -10.751 -28.710 -6.034 1.00 81.75 269 PRO A O 1
ATOM 2061 N N . MET A 1 270 ? -12.123 -28.856 -7.778 1.00 84.62 270 MET A N 1
ATOM 2062 C CA . MET A 1 270 ? -11.057 -28.922 -8.776 1.00 84.62 270 MET A CA 1
ATOM 2063 C C . MET A 1 270 ? -10.660 -27.511 -9.199 1.00 84.62 270 MET A C 1
ATOM 2065 O O . MET A 1 270 ? -11.493 -26.608 -9.152 1.00 84.62 270 MET A O 1
ATOM 2069 N N . ILE A 1 271 ? -9.417 -27.325 -9.638 1.00 87.06 271 ILE A N 1
ATOM 2070 C CA . ILE A 1 271 ? -8.918 -26.035 -10.128 1.00 87.06 271 ILE A CA 1
ATOM 2071 C C . ILE A 1 271 ? -8.416 -26.172 -11.551 1.00 87.06 271 ILE A C 1
ATOM 2073 O O . ILE A 1 271 ? -7.723 -27.134 -11.874 1.00 87.06 271 ILE A O 1
ATOM 2077 N N . LYS A 1 272 ? -8.767 -25.202 -12.387 1.00 86.88 272 LYS A N 1
ATOM 2078 C CA . LYS A 1 272 ? -8.341 -25.128 -13.773 1.00 86.88 272 LYS A CA 1
ATOM 2079 C C . LYS A 1 272 ? -6.957 -24.495 -13.862 1.00 86.88 272 LYS A C 1
ATOM 2081 O O . LYS A 1 272 ? -6.756 -23.361 -13.427 1.00 86.88 272 LYS A O 1
ATOM 2086 N N . ASP A 1 273 ? -6.004 -25.225 -14.425 1.00 79.12 273 ASP A N 1
ATOM 2087 C CA . ASP A 1 273 ? -4.685 -24.693 -14.736 1.00 79.12 273 ASP A CA 1
ATOM 2088 C C . ASP A 1 273 ? -4.805 -23.680 -15.891 1.00 79.12 273 ASP A C 1
ATOM 2090 O O . ASP A 1 273 ? -5.261 -24.048 -16.979 1.00 79.12 273 ASP A O 1
ATOM 2094 N N . PRO A 1 274 ? -4.393 -22.415 -15.692 1.00 71.69 274 PRO A N 1
ATOM 2095 C CA . PRO A 1 274 ? -4.563 -21.367 -16.693 1.00 71.69 274 PRO A CA 1
ATOM 2096 C C . PRO A 1 274 ? -3.693 -21.556 -17.945 1.00 71.69 274 PRO A C 1
ATOM 2098 O O . PRO A 1 274 ? -3.911 -20.862 -18.933 1.00 71.69 274 PRO A O 1
ATOM 2101 N N . VAL A 1 275 ? -2.690 -22.443 -17.919 1.00 71.25 275 VAL A N 1
ATOM 2102 C CA . VAL A 1 275 ? -1.763 -22.654 -19.046 1.00 71.25 275 VAL A CA 1
ATOM 2103 C C . VAL A 1 275 ? -2.118 -23.887 -19.854 1.00 71.25 275 VAL A C 1
ATOM 2105 O O . VAL A 1 275 ? -2.118 -23.828 -21.080 1.00 71.25 275 VAL A O 1
ATOM 2108 N N . CYS A 1 276 ? -2.382 -25.010 -19.190 1.00 74.62 276 CYS A N 1
ATOM 2109 C CA . CYS A 1 276 ? -2.654 -26.271 -19.884 1.00 74.62 276 CYS A CA 1
ATOM 2110 C C . CYS A 1 276 ? -4.145 -26.604 -20.009 1.00 74.62 276 CYS A C 1
ATOM 2112 O O . CYS A 1 276 ? -4.466 -27.675 -20.516 1.00 74.62 276 CYS A O 1
ATOM 2114 N N . ASP A 1 277 ? -5.037 -25.710 -19.564 1.00 78.56 277 ASP A N 1
ATOM 2115 C CA . ASP A 1 277 ? -6.500 -25.859 -19.646 1.00 78.56 277 ASP A CA 1
ATOM 2116 C C . ASP A 1 277 ? -7.015 -27.161 -18.994 1.00 78.56 277 ASP A C 1
ATOM 2118 O O . ASP A 1 277 ? -8.089 -27.669 -19.313 1.00 78.56 277 ASP A O 1
ATOM 2122 N N . SER A 1 278 ? -6.232 -27.723 -18.065 1.00 84.00 278 SER A N 1
ATOM 2123 C CA . SER A 1 278 ? -6.513 -28.996 -17.400 1.00 84.00 278 SER A CA 1
ATOM 2124 C C . SER A 1 278 ? -7.034 -28.782 -15.982 1.00 84.00 278 SER A C 1
ATOM 2126 O O . SER A 1 278 ? -6.718 -27.784 -15.336 1.00 84.00 278 SER A O 1
ATOM 2128 N N . TRP A 1 279 ? -7.851 -29.715 -15.492 1.00 85.06 279 TRP A N 1
ATOM 2129 C CA . TRP A 1 279 ? -8.399 -29.658 -14.139 1.00 85.06 279 TRP A CA 1
ATOM 2130 C C . TRP A 1 279 ? -7.557 -30.492 -13.176 1.00 85.06 279 TRP A C 1
ATOM 2132 O O . TRP A 1 279 ? -7.445 -31.709 -13.324 1.00 85.06 279 TRP A O 1
ATOM 2142 N N . SER A 1 280 ? -7.020 -29.836 -12.153 1.00 84.06 280 SER A N 1
ATOM 2143 C CA . SER A 1 280 ? -6.246 -30.455 -11.081 1.00 84.06 280 SER A CA 1
ATOM 2144 C C . SER A 1 280 ? -7.106 -30.670 -9.841 1.00 84.06 280 SER A C 1
ATOM 2146 O O . SER A 1 280 ? -7.853 -29.783 -9.419 1.00 84.06 280 SER A O 1
ATOM 2148 N N . GLN A 1 281 ? -6.976 -31.844 -9.222 1.00 84.25 281 GLN A N 1
ATOM 2149 C CA . GLN A 1 281 ? -7.601 -32.123 -7.933 1.00 84.25 281 GLN A CA 1
ATOM 2150 C C . GLN A 1 281 ? -6.899 -31.321 -6.832 1.00 84.25 281 GLN A C 1
ATOM 2152 O O . GLN A 1 281 ? -5.669 -31.214 -6.815 1.00 84.25 281 GLN A O 1
ATOM 2157 N N . THR A 1 282 ? -7.678 -30.762 -5.909 1.00 84.94 282 THR A N 1
ATOM 2158 C CA . THR A 1 282 ? -7.127 -30.128 -4.713 1.00 84.94 282 THR A CA 1
ATOM 2159 C C . THR A 1 282 ? -7.042 -31.115 -3.561 1.00 84.94 282 THR A C 1
ATOM 2161 O O . THR A 1 282 ? -7.832 -32.052 -3.452 1.00 84.94 282 THR A O 1
ATOM 2164 N N . VAL A 1 283 ? -6.061 -30.903 -2.691 1.00 81.94 283 VAL A N 1
ATOM 2165 C CA . VAL A 1 283 ? -5.857 -31.704 -1.485 1.00 81.94 283 VAL A CA 1
ATOM 2166 C C . VAL A 1 283 ? -5.791 -30.792 -0.270 1.00 81.94 283 VAL A C 1
ATOM 2168 O O . VAL A 1 283 ? -5.182 -29.720 -0.304 1.00 81.94 283 VAL A O 1
ATOM 2171 N N . ALA A 1 284 ? -6.417 -31.211 0.826 1.00 78.75 284 ALA A N 1
ATOM 2172 C CA . ALA A 1 284 ? -6.268 -30.527 2.099 1.00 78.75 284 ALA A CA 1
ATOM 2173 C C . ALA A 1 284 ? -5.012 -31.021 2.822 1.00 78.75 284 ALA A C 1
ATOM 2175 O O . ALA A 1 284 ? -4.802 -32.221 2.987 1.00 78.75 284 ALA A O 1
ATOM 2176 N N . HIS A 1 285 ? -4.201 -30.085 3.308 1.00 74.56 285 HIS A N 1
ATOM 2177 C CA . HIS A 1 285 ? -3.099 -30.377 4.219 1.00 74.56 285 HIS A CA 1
ATOM 2178 C C . HIS A 1 285 ? -3.165 -29.402 5.397 1.00 74.56 285 HIS A C 1
ATOM 2180 O O . HIS A 1 285 ? -2.902 -28.202 5.259 1.00 74.56 285 HIS A O 1
ATOM 2186 N N . GLY A 1 286 ? -3.585 -29.911 6.559 1.00 80.44 286 GLY A N 1
ATOM 2187 C CA . GLY A 1 286 ? -3.925 -29.091 7.722 1.00 80.44 286 GLY A CA 1
ATOM 2188 C C . GLY A 1 286 ? -5.153 -28.209 7.463 1.00 80.44 286 GLY A C 1
ATOM 2189 O O . GLY A 1 286 ? -6.219 -28.702 7.096 1.00 80.44 286 GLY A O 1
ATOM 2190 N N . ASN A 1 287 ? -4.997 -26.896 7.648 1.00 76.38 287 ASN A N 1
ATOM 2191 C CA . ASN A 1 287 ? -6.051 -25.895 7.423 1.00 76.38 287 ASN A CA 1
ATOM 2192 C C . ASN A 1 287 ? -5.939 -25.194 6.060 1.00 76.38 287 ASN A C 1
ATOM 2194 O O . ASN A 1 287 ? -6.547 -24.146 5.846 1.00 76.38 287 ASN A O 1
ATOM 2198 N N . HIS 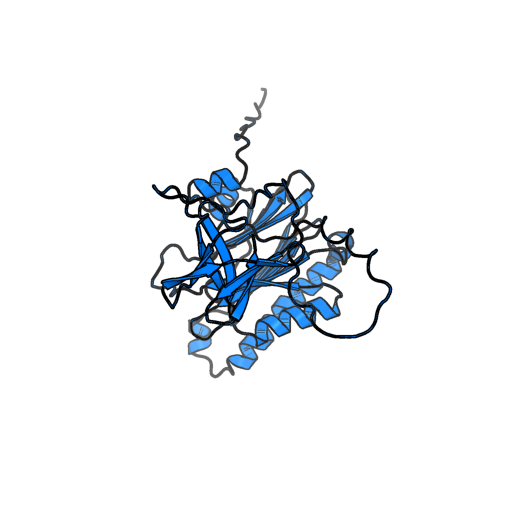A 1 288 ? -5.137 -25.739 5.147 1.00 73.00 288 HIS A N 1
ATOM 2199 C CA . HIS A 1 288 ? -4.875 -25.143 3.844 1.00 73.00 288 HIS A CA 1
ATOM 2200 C C . HIS A 1 288 ? -5.266 -26.098 2.725 1.00 73.00 288 HIS A C 1
ATOM 2202 O O . HIS A 1 288 ? -5.095 -27.314 2.846 1.00 73.00 288 HIS A O 1
ATOM 2208 N N . LEU A 1 289 ? -5.771 -25.522 1.638 1.00 78.75 289 LEU A N 1
ATOM 2209 C CA . LEU A 1 289 ? -6.039 -26.238 0.405 1.00 78.75 289 LEU A CA 1
ATOM 2210 C C . LEU A 1 289 ? -4.846 -26.040 -0.533 1.00 78.75 289 LEU A C 1
ATOM 2212 O O . LEU A 1 289 ? -4.292 -24.944 -0.622 1.00 78.75 289 LEU A O 1
ATOM 2216 N N . TRP A 1 290 ? -4.434 -27.107 -1.201 1.00 81.06 290 TRP A N 1
ATOM 2217 C CA . TRP A 1 290 ? -3.306 -27.108 -2.124 1.00 81.06 290 TRP A CA 1
ATOM 2218 C C . TRP A 1 290 ? -3.743 -27.673 -3.470 1.00 81.06 290 TRP A C 1
ATOM 2220 O O . TRP A 1 290 ? -4.584 -28.569 -3.517 1.00 81.06 290 TRP A O 1
ATOM 2230 N N . ALA A 1 291 ? -3.159 -27.173 -4.554 1.00 85.25 291 ALA A N 1
ATOM 2231 C CA . ALA A 1 291 ? -3.357 -27.690 -5.906 1.00 85.25 291 ALA A CA 1
ATOM 2232 C C . ALA A 1 291 ? -2.018 -27.909 -6.603 1.00 85.25 291 ALA A C 1
ATOM 2234 O O . ALA A 1 291 ? -1.011 -27.309 -6.229 1.00 85.25 291 ALA A O 1
ATOM 2235 N N . MET A 1 292 ? -2.031 -28.722 -7.657 1.00 73.69 292 MET A N 1
ATOM 2236 C CA . MET A 1 292 ? -0.953 -28.743 -8.639 1.00 73.69 292 MET A CA 1
ATOM 2237 C C . MET A 1 292 ? -1.295 -27.775 -9.770 1.00 73.69 292 MET A C 1
ATOM 2239 O O . MET A 1 292 ? -2.259 -28.002 -10.499 1.00 73.69 292 MET A O 1
ATOM 2243 N N . VAL A 1 293 ? -0.507 -26.714 -9.920 1.00 72.94 293 VAL A N 1
ATOM 2244 C CA . VAL A 1 293 ? -0.621 -25.760 -11.028 1.00 72.94 293 VAL A CA 1
ATOM 2245 C C . VAL A 1 293 ? 0.746 -25.646 -11.692 1.00 72.94 293 VAL A C 1
ATOM 2247 O O . VAL A 1 293 ? 1.750 -25.416 -11.021 1.00 72.94 293 VAL A O 1
ATOM 2250 N N . ARG A 1 294 ? 0.809 -25.884 -13.005 1.00 73.12 294 ARG A N 1
ATOM 2251 C CA . ARG A 1 294 ? 2.041 -25.954 -13.812 1.00 73.12 294 ARG A CA 1
ATOM 2252 C C . ARG A 1 294 ? 3.072 -26.949 -13.266 1.00 73.12 294 ARG A C 1
ATOM 2254 O O . ARG A 1 294 ? 4.274 -26.701 -13.297 1.00 73.12 294 ARG A O 1
ATOM 2261 N N . GLY A 1 295 ? 2.603 -28.066 -12.708 1.00 69.69 295 GLY A N 1
ATOM 2262 C CA . GLY A 1 295 ? 3.471 -29.065 -12.076 1.00 69.69 295 GLY A CA 1
ATOM 2263 C C . GLY A 1 295 ? 4.093 -28.616 -10.747 1.00 69.69 295 GLY A C 1
ATOM 2264 O O . GLY A 1 295 ? 4.955 -29.319 -10.224 1.00 69.69 295 GLY A O 1
ATOM 2265 N N . GLN A 1 296 ? 3.655 -27.489 -10.178 1.00 68.69 296 GLN A N 1
ATOM 2266 C CA . GLN A 1 296 ? 4.075 -27.009 -8.864 1.00 68.69 296 GLN A CA 1
ATOM 2267 C C . GLN A 1 296 ? 2.940 -27.122 -7.851 1.00 68.69 296 GLN A C 1
ATOM 2269 O O . GLN A 1 296 ? 1.776 -26.883 -8.171 1.00 68.69 296 GLN A O 1
ATOM 2274 N N . GLN A 1 297 ? 3.294 -27.451 -6.611 1.00 75.62 297 GLN A N 1
ATOM 2275 C CA . GLN A 1 297 ? 2.349 -27.458 -5.506 1.00 75.62 297 GLN A CA 1
ATOM 2276 C C . GLN A 1 297 ? 2.132 -26.021 -5.022 1.00 75.62 297 GLN A C 1
ATOM 2278 O O . GLN A 1 297 ? 3.047 -25.391 -4.493 1.00 75.62 297 GLN A O 1
ATOM 2283 N N . VAL A 1 298 ? 0.915 -25.512 -5.192 1.00 76.00 298 VAL A N 1
ATOM 2284 C CA . VAL A 1 298 ? 0.550 -24.138 -4.842 1.00 76.00 298 VAL A CA 1
ATOM 2285 C C . VAL A 1 298 ? -0.465 -24.132 -3.715 1.00 76.00 298 VAL A C 1
ATOM 2287 O O . VAL A 1 298 ? -1.411 -24.924 -3.692 1.00 76.00 298 VAL A O 1
ATOM 2290 N N . LYS A 1 299 ? -0.239 -23.244 -2.748 1.00 79.00 299 LYS A N 1
ATOM 2291 C CA . LYS A 1 299 ? -1.179 -23.003 -1.661 1.00 79.00 299 LYS A CA 1
ATOM 2292 C C . LYS A 1 299 ? -2.299 -22.123 -2.189 1.00 79.00 299 LYS A C 1
ATOM 2294 O O . LYS A 1 299 ? -2.048 -21.073 -2.780 1.00 79.00 299 LYS A O 1
ATOM 2299 N N . LEU A 1 300 ? -3.525 -22.553 -1.952 1.00 74.12 300 LEU A N 1
ATOM 2300 C CA . LEU A 1 300 ? -4.712 -21.805 -2.312 1.00 74.12 300 LEU A CA 1
ATOM 2301 C C . LEU A 1 300 ? -5.118 -20.950 -1.124 1.00 74.12 300 LEU A C 1
ATOM 2303 O O . LEU A 1 300 ? -5.203 -21.423 0.016 1.00 74.12 300 LEU A O 1
ATOM 2307 N N . GLU A 1 301 ? -5.342 -19.680 -1.405 1.00 67.69 301 GLU A N 1
ATOM 2308 C CA . GLU A 1 301 ? -5.728 -18.685 -0.427 1.00 67.69 301 GLU A CA 1
ATOM 2309 C C . GLU A 1 301 ? -7.175 -18.267 -0.683 1.00 67.69 301 GLU A C 1
ATOM 2311 O O . GLU A 1 301 ? -7.673 -18.281 -1.812 1.00 67.69 301 GLU A O 1
ATOM 2316 N N . LYS A 1 302 ? -7.869 -17.973 0.414 1.00 59.16 302 LYS A N 1
ATOM 2317 C CA . LYS A 1 302 ? -9.246 -17.492 0.377 1.00 59.16 302 LYS A CA 1
ATOM 2318 C C . LYS A 1 302 ? -9.316 -16.093 -0.234 1.00 59.16 302 LYS A C 1
ATOM 2320 O O . LYS A 1 302 ? -8.414 -15.277 0.062 1.00 59.16 302 LYS A O 1
#

Secondary structure (DSSP, 8-state):
--------------HHHHHTTT--HHHHHHHTT-EEE--TT-EEEE-TTSS-SEEEEE--TT-EEEEEESSSEEEEEE-SSSS-HHHHHT----HHHHHHHHHHHHHHHHHHHHHHTGGGS-TT-EEEEEEEEBTTB--HHHHHHHHHHHHHTTPPEEEEEEE---TTT-SSPP-EEEEEE-TTS-EEEEETTEEEP--GGGGGSSTT---------PPP--------------PEEP-SSS-EEEEEEEETTEEEEEEEE--TT-SS-EEE-TTT-PEEEEEEETTEEEEEETTEEEEEE-

Radius of gyration: 22.78 Å; chains: 1; bounding box: 57×76×44 Å

Foldseek 3Di:
DDDDDPPPCDDPDDLLNCVVVVHDPVVVLVVVVQEDEAEELGKDKAAPPPSHFKYKYWLLQQWKWKWKWFLIIIIGIYHQAPDDPVVVVPDPDPSVVRSLVSLVVRLVVVVVVCVVPVVRHDLLIEMEMEFEQEPVGTDVVSVVSSQVSVVVVNHHYDYDYDYRDDPVVDPPRAWMWMWGQDPVSGIWIAIRNRTDDDDSPPPPPPPPDDDDDDDDDDDDDDDDDDDDDLPPDDADFDPDPFGKGWWWWQDPNDIDIWIWHDDPPDSGIWTQAPPPRDTWDWDDDPPWIWTQHPNDIITIDD

Sequence (302 aa):
MYIGETSSSHPRQGYASIMSQGVSLYNYLKQCNQLLEVGVDDDNILLPTSGKRAIGTNGLNGCTCVVILGRSIILSHISPLPGTYQQLATSNRDIPQASHSHHENAISRVTELLRKHADEFPKSSTSWGIFAVSSEGHLKSVEDQVRNHLSLLGYSITAAFYQEIDPQSVNPLKGELVAVLNKSGSAELYLESAKLWPSPESSNQVANTLATSSGRQWPSPTASYISGQQRTWMGYSLSGPESHLILSCGIAGERQNVEARWTDGQDYPMIKDPVCDSWSQTVAHGNHLWAMVRGQQVKLEK